Protein AF-A0A1C5A8B9-F1 (afdb_monomer)

Sequence (257 aa):
MARQTAALSHPHWDRRPADPIRYRITARIADWWNGRQDARAGLPAVAPDPDPTEPPHGRSAAFTPHLEKLRRMANDAMHHELVHLQQEVAEPAYQLARAGAQLVEAERALTRAQEALRDLKAPTEDELRARRVGETDTDESVVRKRRLAPYLERRARLEAHRQEAEEALVRLRQTRAELQERIARSQSVAAARARRIHEHSWRRIGSYWQRLVRKHPAGEQLNRTLRPGGPEVPGWIDPAGERVTAGTAAGARPEPT

Radius of gyration: 36.21 Å; Cα contacts (8 Å, |Δi|>4): 176; chains: 1; bounding box: 69×60×112 Å

pLDDT: mean 83.79, std 18.71, range [34.84, 98.5]

Secondary structure (DSSP, 8-state):
----------TTTSS-PPPP----HHHHHHHHHHHHHHHHH--S-PPS---TTS--PPPEEE--HHHHHHHHHHHHHHHHHHHHHHHHHHHHHHHHHHHHHHHHHHHHHHHHHHHHHHH-PPPPHHHHH-PPTT-SSS-HHHHHHHHHHHHHHHHHHHHHHHHHHHHHHHHHHHHHHHHHHHHHHHHHHHHHHHHHHHHHHHHHHHHHHHHHHHHSTTHHHHHHHEEE------GGG-TTTHHHHHTTS---PPPP-

Foldseek 3Di:
DDPPPPPPPVVPPPPDQDPQPDPDPVLLVVLLVLLQVCLVVDDPDPPPDDDPPDDPPDAAADDDVVLVVLQVVLQVVLVVLVVVLCVQLVVLVVVLVVLVVQLVVLVVQLVVLVVQLVPLDQDDPCNLQPDDPPCPPPDSVVSSCVSRVVSVVSNVVSVVSNVVSVVSNVVSVVSNVVSVVSSVVSLQSSLVVSVSSQVSSVVSQCSSLVSNLVNHPCSVVCVRRHDHDGHDRDCSSPVPVVVVVVVVPPPDDDDDD

Nearest PDB structures (foldseek):
  7nna-assembly1_A  TM=3.505E-01  e=1.607E-01  Klebsiella pneumoniae
  8gmh-assembly2_E  TM=4.707E-01  e=5.011E-01  Streptococcus intermedius B196
  7a0g-assembly1_FFF  TM=4.867E-01  e=2.177E+00  Serratia marcescens
  3ja6-assembly1_I  TM=3.170E-01  e=4.558E-01  Escherichia coli

Mean predicted aligned error: 10.59 Å

Structure (mmCIF, N/CA/C/O backbone):
data_AF-A0A1C5A8B9-F1
#
_entry.id   AF-A0A1C5A8B9-F1
#
loop_
_atom_site.group_PDB
_atom_site.id
_atom_site.type_symbol
_atom_site.label_atom_id
_atom_site.label_alt_id
_atom_site.label_comp_id
_atom_site.label_asym_id
_atom_site.label_entity_id
_atom_site.label_seq_id
_atom_site.pdbx_PDB_ins_code
_atom_site.Cartn_x
_atom_site.Cartn_y
_atom_site.Cartn_z
_atom_site.occupancy
_atom_site.B_iso_or_equiv
_atom_site.auth_seq_id
_atom_site.auth_comp_id
_atom_site.auth_asym_id
_atom_site.auth_atom_id
_atom_site.pdbx_PDB_model_num
ATOM 1 N N . MET A 1 1 ? -4.590 21.006 30.628 1.00 40.09 1 MET A N 1
ATOM 2 C CA . MET A 1 1 ? -5.110 20.348 29.409 1.00 40.09 1 MET A CA 1
ATOM 3 C C . MET A 1 1 ? -4.320 20.836 28.201 1.00 40.09 1 MET A C 1
ATOM 5 O O . MET A 1 1 ? -4.697 21.820 27.577 1.00 40.09 1 MET A O 1
ATOM 9 N N . ALA A 1 2 ? -3.178 20.204 27.923 1.00 35.97 2 ALA A N 1
ATOM 10 C CA . ALA A 1 2 ? -2.343 20.540 26.774 1.00 35.97 2 ALA A CA 1
ATOM 11 C C . ALA A 1 2 ? -2.896 19.823 25.535 1.00 35.97 2 ALA A C 1
ATOM 13 O O . ALA A 1 2 ? -2.929 18.595 25.493 1.00 35.97 2 ALA A O 1
ATOM 14 N N . ARG A 1 3 ? -3.368 20.588 24.546 1.00 42.78 3 ARG A N 1
ATOM 15 C CA . ARG A 1 3 ? -3.715 20.055 23.226 1.00 42.78 3 ARG A CA 1
ATOM 16 C C . ARG A 1 3 ? -2.412 19.635 22.554 1.00 42.78 3 ARG A C 1
ATOM 18 O O . ARG A 1 3 ? -1.676 20.481 22.059 1.00 42.78 3 ARG A O 1
ATOM 25 N N . GLN A 1 4 ? -2.121 18.339 22.566 1.00 40.66 4 GLN A N 1
ATOM 26 C CA . GLN A 1 4 ? -1.163 17.748 21.641 1.00 40.66 4 GLN A CA 1
ATOM 27 C C . GLN A 1 4 ? -1.793 17.845 20.249 1.00 40.66 4 GLN A C 1
ATOM 29 O O . GLN A 1 4 ? -2.550 16.981 19.818 1.00 40.66 4 GLN A O 1
ATOM 34 N N . THR A 1 5 ? -1.539 18.953 19.560 1.00 40.22 5 THR A N 1
ATOM 35 C CA . THR A 1 5 ? -1.629 19.013 18.106 1.00 40.22 5 THR A CA 1
ATOM 36 C C . THR A 1 5 ? -0.588 18.035 17.586 1.00 40.22 5 THR A C 1
ATOM 38 O O . THR A 1 5 ? 0.579 18.380 17.411 1.00 40.22 5 THR A O 1
ATOM 41 N N . ALA A 1 6 ? -0.999 16.779 17.406 1.00 45.59 6 ALA A N 1
ATOM 42 C CA . ALA A 1 6 ? -0.299 15.848 16.546 1.00 45.59 6 ALA A CA 1
ATOM 43 C C . ALA A 1 6 ? -0.274 16.512 15.171 1.00 45.59 6 ALA A C 1
ATOM 45 O O . ALA A 1 6 ? -1.258 16.487 14.432 1.00 45.59 6 ALA A O 1
ATOM 46 N N . ALA A 1 7 ? 0.819 17.219 14.884 1.00 43.59 7 ALA A N 1
ATOM 47 C CA . ALA A 1 7 ? 1.116 17.660 13.546 1.00 43.59 7 ALA A CA 1
ATOM 48 C C . ALA A 1 7 ? 1.036 16.396 12.699 1.00 43.59 7 ALA A C 1
ATOM 50 O O . ALA A 1 7 ? 1.832 15.472 12.883 1.00 43.59 7 ALA A O 1
ATOM 51 N N . LEU A 1 8 ? 0.030 16.335 11.829 1.00 45.47 8 LEU A N 1
ATOM 52 C CA . LEU A 1 8 ? 0.003 15.428 10.702 1.00 45.47 8 LEU A CA 1
ATOM 53 C C . LEU A 1 8 ? 1.212 15.820 9.852 1.00 45.47 8 LEU A C 1
ATOM 55 O O . LEU A 1 8 ? 1.111 16.575 8.889 1.00 45.47 8 LEU A O 1
ATOM 59 N N . SER A 1 9 ? 2.396 15.379 10.279 1.00 42.19 9 SER A N 1
ATOM 60 C CA . SER A 1 9 ? 3.586 15.338 9.460 1.00 42.19 9 SER A CA 1
ATOM 61 C C . SER A 1 9 ? 3.222 14.338 8.385 1.00 42.19 9 SER A C 1
ATOM 63 O O . SER A 1 9 ? 3.359 13.135 8.560 1.00 42.19 9 SER A O 1
ATOM 65 N N . HIS A 1 10 ? 2.583 14.837 7.334 1.00 45.34 10 HIS A N 1
ATOM 66 C CA . HIS A 1 10 ? 2.406 14.144 6.083 1.00 45.34 10 HIS A CA 1
ATOM 67 C C . HIS A 1 10 ? 3.810 14.130 5.468 1.00 45.34 10 HIS A C 1
ATOM 69 O O . HIS A 1 10 ? 4.209 15.116 4.856 1.00 45.34 10 HIS A O 1
ATOM 75 N N . PRO A 1 11 ? 4.623 13.077 5.637 1.00 51.91 11 PRO A N 1
ATOM 76 C CA . PRO A 1 11 ? 6.051 13.160 5.333 1.00 51.91 11 PRO A CA 1
ATOM 77 C C . PRO A 1 11 ? 6.313 13.150 3.817 1.00 51.91 11 PRO A C 1
ATOM 79 O O . PRO A 1 11 ? 7.459 13.118 3.377 1.00 51.91 11 PRO A O 1
ATOM 82 N N . HIS A 1 12 ? 5.257 13.095 2.995 1.00 51.62 12 HIS A N 1
ATOM 83 C CA . HIS A 1 12 ? 5.335 12.730 1.586 1.00 51.62 12 HIS A CA 1
ATOM 84 C C . HIS A 1 12 ? 4.844 13.809 0.607 1.00 51.62 12 HIS A C 1
ATOM 86 O O . HIS A 1 12 ? 5.124 13.659 -0.578 1.00 51.62 12 HIS A O 1
ATOM 92 N N . TRP A 1 13 ? 4.152 14.873 1.045 1.00 51.88 13 TRP A N 1
ATOM 93 C CA . TRP A 1 13 ? 3.777 16.000 0.157 1.00 51.88 13 TRP A CA 1
ATOM 94 C C . TRP A 1 13 ? 4.901 17.037 0.021 1.00 51.88 13 TRP A C 1
ATOM 96 O O . TRP A 1 13 ? 5.020 17.662 -1.028 1.00 51.88 13 TRP A O 1
ATOM 106 N N . ASP A 1 14 ? 5.783 17.131 1.022 1.00 47.50 14 ASP A N 1
ATOM 107 C CA . ASP A 1 14 ? 6.980 17.986 0.994 1.00 47.50 14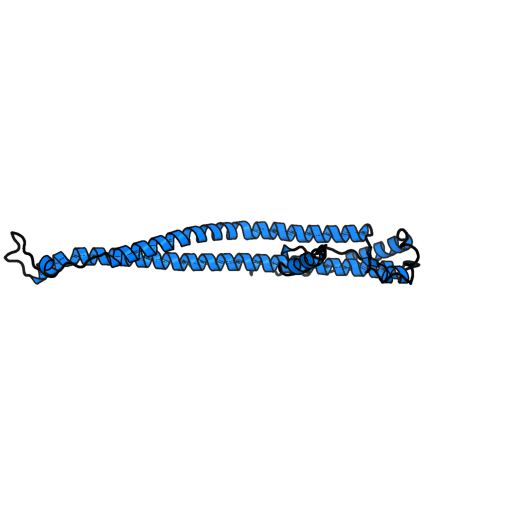 ASP A CA 1
ATOM 108 C C . ASP A 1 14 ? 8.115 17.40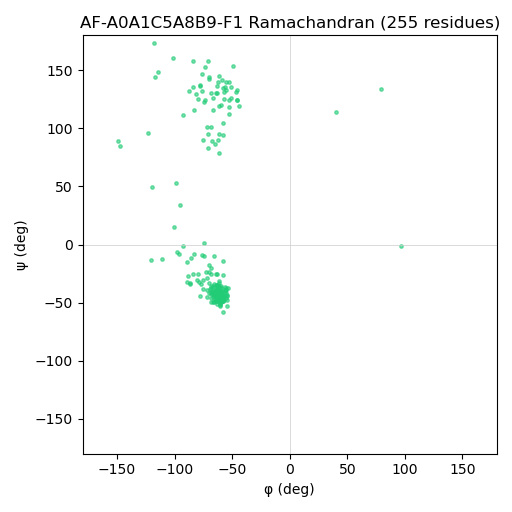4 0.139 1.00 47.50 14 ASP A C 1
ATOM 110 O O . ASP A 1 14 ? 9.124 18.066 -0.132 1.00 47.50 14 ASP A O 1
ATOM 114 N N . ARG A 1 15 ? 7.982 16.150 -0.316 1.00 57.06 15 ARG A N 1
ATOM 115 C CA . ARG A 1 15 ? 8.928 15.590 -1.281 1.00 57.06 15 ARG A CA 1
ATOM 116 C C . ARG A 1 15 ? 8.751 16.346 -2.587 1.00 57.06 15 ARG A C 1
ATOM 118 O O . ARG A 1 15 ? 7.712 16.244 -3.238 1.00 57.06 15 ARG A O 1
ATOM 125 N N . ARG A 1 16 ? 9.804 17.069 -2.985 1.00 53.62 16 ARG A N 1
ATOM 126 C CA . ARG A 1 16 ? 9.872 17.706 -4.302 1.00 53.62 16 ARG A CA 1
ATOM 127 C C . ARG A 1 16 ? 9.416 16.698 -5.362 1.00 53.62 16 ARG A C 1
ATOM 129 O O . ARG A 1 16 ? 9.864 15.544 -5.315 1.00 53.62 16 ARG A O 1
ATOM 136 N N . PRO A 1 17 ? 8.525 17.097 -6.288 1.00 62.28 17 PRO A N 1
ATOM 137 C CA . PRO A 1 17 ? 8.132 16.226 -7.383 1.00 62.28 17 PRO A CA 1
ATOM 138 C C . PRO A 1 17 ? 9.399 15.700 -8.051 1.00 62.28 17 PRO A C 1
ATOM 140 O O . PRO A 1 17 ? 10.351 16.456 -8.241 1.00 62.28 17 PRO A O 1
ATOM 143 N N . ALA A 1 18 ? 9.424 14.399 -8.354 1.00 63.53 18 ALA A N 1
ATOM 144 C CA . ALA A 1 18 ? 10.584 13.797 -8.996 1.00 63.53 18 ALA A CA 1
ATOM 145 C C . ALA A 1 18 ? 10.924 14.609 -10.248 1.00 63.53 18 ALA A C 1
ATOM 147 O O . ALA A 1 18 ? 10.046 14.808 -11.102 1.00 63.53 18 ALA A O 1
ATOM 148 N N . ASP A 1 19 ? 12.169 15.089 -10.319 1.00 68.44 19 ASP A N 1
ATOM 149 C CA . ASP A 1 19 ? 12.626 15.906 -11.432 1.00 68.44 19 ASP A CA 1
ATOM 150 C C . ASP A 1 19 ? 12.322 15.183 -12.749 1.00 68.44 19 ASP A C 1
ATOM 152 O O . ASP A 1 19 ? 12.464 13.956 -12.844 1.00 68.44 19 ASP A O 1
ATOM 156 N N . PRO A 1 20 ? 11.881 15.906 -13.792 1.00 74.06 20 PRO A N 1
ATOM 157 C CA . PRO A 1 20 ? 11.662 15.283 -15.083 1.00 74.06 20 PRO A CA 1
ATOM 158 C C . PRO A 1 20 ? 12.968 14.623 -15.538 1.00 74.06 20 PRO A C 1
ATOM 160 O O . PRO A 1 20 ? 14.022 15.263 -15.530 1.00 74.06 20 PRO A O 1
ATOM 163 N N . ILE A 1 21 ? 12.905 13.359 -15.976 1.00 78.88 21 ILE A N 1
ATOM 164 C CA . ILE A 1 21 ? 14.067 12.661 -16.544 1.00 78.88 21 ILE A CA 1
ATOM 165 C C . ILE A 1 21 ? 14.356 13.274 -17.918 1.00 78.88 21 ILE A C 1
ATOM 167 O O . ILE A 1 21 ? 13.887 12.813 -18.966 1.00 78.88 21 ILE A O 1
ATOM 171 N N . ARG A 1 22 ? 15.089 14.390 -17.905 1.00 82.75 22 ARG A N 1
ATOM 172 C CA . ARG A 1 22 ? 15.408 15.163 -19.103 1.00 82.75 22 ARG A CA 1
ATOM 173 C C . ARG A 1 22 ? 16.322 14.338 -19.992 1.00 82.75 22 ARG A C 1
ATOM 175 O O . ARG A 1 22 ? 17.397 13.911 -19.572 1.00 82.75 22 ARG A O 1
ATOM 182 N N . TYR A 1 23 ? 15.929 14.174 -21.251 1.00 85.62 23 TYR A N 1
ATOM 183 C CA . TYR A 1 23 ? 16.828 13.623 -22.254 1.00 85.62 23 TYR A CA 1
ATOM 184 C C . TYR A 1 23 ? 17.852 14.685 -22.648 1.00 85.62 23 TYR A C 1
ATOM 186 O O . TYR A 1 23 ? 17.614 15.530 -23.509 1.00 85.62 23 TYR A O 1
ATOM 194 N N . ARG A 1 24 ? 18.973 14.691 -21.922 1.00 88.12 24 ARG A N 1
ATOM 195 C CA . ARG A 1 24 ? 20.047 15.669 -22.102 1.00 88.12 24 ARG A CA 1
ATOM 196 C C . ARG A 1 24 ? 20.633 15.566 -23.510 1.00 88.12 24 ARG A C 1
ATOM 198 O O . ARG A 1 24 ? 20.781 14.473 -24.054 1.00 88.12 24 ARG A O 1
ATOM 205 N N . ILE A 1 25 ? 21.033 16.713 -24.063 1.00 90.31 25 ILE A N 1
ATOM 206 C CA . ILE A 1 25 ? 21.640 16.810 -25.400 1.00 90.31 25 ILE A CA 1
ATOM 207 C C . ILE A 1 25 ? 22.863 15.889 -25.514 1.00 90.31 25 ILE A C 1
ATOM 209 O O . ILE A 1 25 ? 23.025 15.215 -26.525 1.00 90.31 25 ILE A O 1
ATOM 213 N N . THR A 1 26 ? 23.675 15.783 -24.461 1.00 92.81 26 THR A N 1
ATOM 214 C CA . THR A 1 26 ? 24.848 14.896 -24.432 1.00 92.81 26 THR A CA 1
ATOM 215 C C . THR A 1 26 ? 24.478 13.421 -24.580 1.00 92.81 26 THR A C 1
ATOM 217 O O . THR A 1 26 ? 25.082 12.721 -25.388 1.00 92.81 26 THR A O 1
ATOM 220 N N . ALA A 1 27 ? 23.443 12.955 -23.872 1.00 89.75 27 ALA A N 1
ATOM 221 C CA . ALA A 1 27 ? 22.934 11.591 -24.012 1.00 89.75 27 ALA A CA 1
ATOM 222 C C . ALA A 1 27 ? 22.405 11.341 -25.433 1.00 89.75 27 ALA A C 1
ATOM 224 O O . ALA A 1 27 ? 22.675 10.297 -26.017 1.00 89.75 27 ALA A O 1
ATOM 225 N N . ARG A 1 28 ? 21.730 12.334 -26.024 1.00 92.19 28 ARG A N 1
ATOM 226 C CA . ARG A 1 28 ? 21.245 12.263 -27.407 1.00 92.19 28 ARG A CA 1
ATOM 227 C C . ARG A 1 28 ? 22.371 12.154 -28.428 1.00 92.19 28 ARG A C 1
ATOM 229 O O . ARG A 1 28 ? 22.296 11.321 -29.326 1.00 92.19 28 ARG A O 1
ATOM 236 N N . ILE A 1 29 ? 23.420 12.961 -28.279 1.00 93.75 29 ILE A N 1
ATOM 237 C CA . ILE A 1 29 ? 24.608 12.900 -29.139 1.00 93.75 29 ILE A CA 1
ATOM 238 C C . ILE A 1 29 ? 25.287 11.535 -29.005 1.00 93.75 29 ILE A C 1
ATOM 240 O O . ILE A 1 29 ? 25.634 10.937 -30.021 1.00 93.75 29 ILE A O 1
ATOM 244 N N . ALA A 1 30 ? 25.429 11.016 -27.783 1.00 93.56 30 ALA A N 1
ATOM 245 C CA . ALA A 1 30 ? 26.000 9.693 -27.552 1.00 93.56 30 ALA A CA 1
ATOM 246 C C . ALA A 1 30 ? 25.169 8.588 -28.228 1.00 93.56 30 ALA A C 1
ATOM 248 O O . ALA A 1 30 ? 25.724 7.759 -28.946 1.00 93.56 30 ALA A O 1
ATOM 249 N N . ASP A 1 31 ? 23.844 8.595 -28.066 1.00 95.38 31 ASP A N 1
ATOM 250 C CA . ASP A 1 31 ? 22.958 7.607 -28.692 1.00 95.38 31 ASP A CA 1
ATOM 251 C C . ASP A 1 31 ? 23.028 7.690 -30.233 1.00 95.38 31 ASP A C 1
ATOM 253 O O . ASP A 1 31 ? 23.084 6.667 -30.918 1.00 95.38 31 ASP A O 1
ATOM 257 N N . TRP A 1 32 ? 23.123 8.898 -30.800 1.00 95.81 32 TRP A N 1
ATOM 258 C CA . TRP A 1 32 ? 23.335 9.093 -32.239 1.00 95.81 32 TRP A CA 1
ATOM 259 C C . TRP A 1 32 ? 24.698 8.610 -32.731 1.00 95.81 32 TRP A C 1
ATOM 261 O O . TRP A 1 32 ? 24.800 8.062 -33.832 1.00 95.81 32 TRP A O 1
ATOM 271 N N . TRP A 1 33 ? 25.753 8.860 -31.962 1.00 96.25 33 TRP A N 1
ATOM 272 C CA . TRP A 1 33 ? 27.103 8.444 -32.315 1.00 96.25 33 TRP A CA 1
ATOM 273 C C . TRP A 1 33 ? 27.204 6.919 -32.366 1.00 96.25 33 TRP A C 1
ATOM 275 O O . TRP A 1 33 ? 27.627 6.386 -33.391 1.00 96.25 33 TRP A O 1
ATOM 285 N N . ASN A 1 34 ? 26.715 6.229 -31.330 1.00 94.38 34 ASN A N 1
ATOM 286 C CA . ASN A 1 34 ? 26.682 4.765 -31.286 1.00 94.38 34 ASN A CA 1
ATOM 287 C C . ASN A 1 34 ? 25.836 4.194 -32.432 1.00 94.38 34 ASN A C 1
ATOM 289 O O . ASN A 1 34 ? 26.306 3.331 -33.162 1.00 94.38 34 ASN A O 1
ATOM 293 N N . GLY A 1 35 ? 24.647 4.754 -32.694 1.00 93.12 35 GLY A N 1
ATOM 294 C CA . GLY A 1 35 ? 23.819 4.316 -33.825 1.00 93.12 35 GLY A CA 1
ATOM 295 C C . GLY A 1 35 ? 24.520 4.480 -35.177 1.00 93.12 35 GLY A C 1
ATOM 296 O O . GLY A 1 35 ? 24.382 3.640 -36.059 1.00 93.12 35 GLY A O 1
ATOM 297 N N . ARG A 1 36 ? 25.328 5.534 -35.353 1.00 94.81 36 ARG A N 1
ATOM 298 C CA . ARG A 1 36 ? 26.140 5.717 -36.565 1.00 94.81 36 ARG A CA 1
ATOM 299 C C . ARG A 1 36 ? 27.308 4.730 -36.644 1.00 94.81 36 ARG A C 1
ATOM 301 O O . ARG A 1 36 ? 27.646 4.321 -37.752 1.00 94.81 36 ARG A O 1
ATOM 308 N N . GLN A 1 37 ? 27.970 4.433 -35.528 1.00 93.62 37 GLN A N 1
ATOM 309 C CA . GLN A 1 37 ? 29.084 3.483 -35.499 1.00 93.62 37 GLN A CA 1
ATOM 310 C C . GLN A 1 37 ? 28.598 2.067 -35.805 1.00 93.62 37 GLN A C 1
ATOM 312 O O . GLN A 1 37 ? 29.113 1.456 -36.737 1.00 93.62 37 GLN A O 1
ATOM 317 N N . ASP A 1 38 ? 27.541 1.615 -35.136 1.00 91.38 38 ASP A N 1
ATOM 318 C CA . ASP A 1 38 ? 26.945 0.296 -35.368 1.00 91.38 38 ASP A CA 1
ATOM 319 C C . ASP A 1 38 ? 26.413 0.167 -36.804 1.00 91.38 38 ASP A C 1
ATOM 321 O O . ASP A 1 38 ? 26.593 -0.860 -37.453 1.00 91.38 38 ASP A O 1
ATOM 325 N N . ALA A 1 39 ? 25.850 1.246 -37.363 1.00 90.75 39 ALA A N 1
ATOM 326 C CA . ALA A 1 39 ? 25.409 1.268 -38.758 1.00 90.75 39 ALA A CA 1
ATOM 327 C C . ALA A 1 39 ? 26.547 1.035 -39.762 1.00 90.75 39 ALA A C 1
ATOM 329 O O . ALA A 1 39 ? 26.306 0.521 -40.851 1.00 90.75 39 ALA A O 1
ATOM 330 N N . ARG A 1 40 ? 27.767 1.463 -39.418 1.00 90.69 40 ARG A N 1
ATOM 331 C CA . ARG A 1 40 ? 28.965 1.310 -40.254 1.00 90.69 40 ARG A CA 1
ATOM 332 C C . ARG A 1 40 ? 29.657 -0.026 -40.043 1.00 90.69 40 ARG A C 1
ATOM 334 O O . ARG A 1 40 ? 30.237 -0.534 -40.992 1.00 90.69 40 ARG A O 1
ATOM 341 N N . ALA A 1 41 ? 29.616 -0.555 -38.822 1.00 86.94 41 ALA A N 1
ATOM 342 C CA . ALA A 1 41 ? 30.134 -1.883 -38.514 1.00 86.94 41 ALA A CA 1
ATOM 343 C C . ALA A 1 41 ? 29.348 -2.982 -39.250 1.00 86.94 41 ALA A C 1
ATOM 345 O O . ALA A 1 41 ? 29.904 -4.037 -39.534 1.00 86.94 41 ALA A O 1
ATOM 346 N N . GLY A 1 42 ? 28.087 -2.697 -39.600 1.00 78.56 42 GLY A N 1
ATOM 347 C CA . GLY A 1 42 ? 27.166 -3.671 -40.168 1.00 78.56 42 GLY A CA 1
ATOM 348 C C . GLY A 1 42 ? 26.602 -4.548 -39.056 1.00 78.56 42 GLY A C 1
ATOM 349 O O . GLY A 1 42 ? 27.326 -5.006 -38.173 1.00 78.56 42 GLY A O 1
ATOM 350 N N . LEU A 1 43 ? 25.288 -4.756 -39.055 1.00 74.56 43 LEU A N 1
ATOM 351 C CA . LEU A 1 43 ? 24.703 -5.747 -38.157 1.00 74.56 43 LEU A CA 1
ATOM 352 C C . LEU A 1 43 ? 24.940 -7.139 -38.754 1.00 74.56 43 LEU A C 1
ATOM 354 O O . LEU A 1 43 ? 24.758 -7.283 -39.968 1.00 74.56 43 LEU A O 1
ATOM 358 N N . PRO A 1 44 ? 25.343 -8.148 -37.951 1.00 63.41 44 PRO A N 1
ATOM 359 C CA . PRO A 1 44 ? 25.457 -9.519 -38.436 1.00 63.41 44 PRO A CA 1
ATOM 360 C C . PRO A 1 44 ? 24.144 -9.891 -39.123 1.00 63.41 44 PRO A C 1
ATOM 362 O O . PRO A 1 44 ? 23.069 -9.639 -38.575 1.00 63.41 44 PRO A O 1
ATOM 365 N N . ALA A 1 45 ? 24.279 -10.343 -40.371 1.00 55.25 45 ALA A N 1
ATOM 366 C CA . ALA A 1 45 ? 23.254 -10.266 -41.397 1.00 55.25 45 ALA A CA 1
ATOM 367 C C . ALA A 1 45 ? 21.871 -10.665 -40.872 1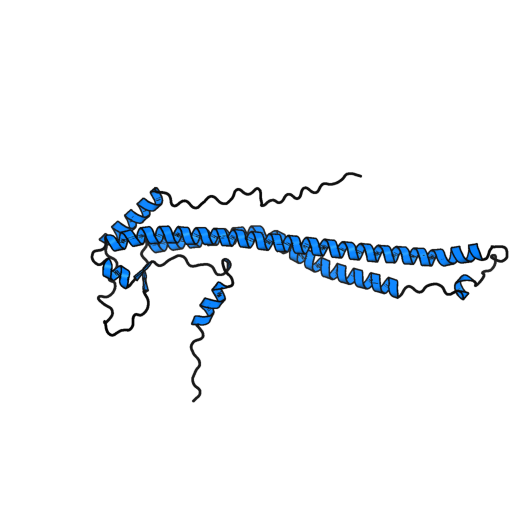.00 55.25 45 ALA A C 1
ATOM 369 O O . ALA A 1 45 ? 21.645 -11.803 -40.463 1.00 55.25 45 ALA A O 1
ATOM 370 N N . VAL A 1 46 ? 20.927 -9.723 -40.943 1.00 55.62 46 VAL A N 1
ATOM 371 C CA . VAL A 1 46 ? 19.529 -10.102 -41.147 1.00 55.62 46 VAL A CA 1
ATOM 372 C C . VAL A 1 46 ? 19.545 -10.992 -42.377 1.00 55.62 46 VAL A C 1
ATOM 374 O O . VAL A 1 46 ? 20.037 -10.550 -43.417 1.00 55.62 46 VAL A O 1
ATOM 377 N N . ALA A 1 47 ? 19.130 -12.249 -42.219 1.00 52.25 47 ALA A N 1
ATOM 378 C CA . ALA A 1 47 ? 19.120 -13.207 -43.312 1.00 52.25 47 ALA A CA 1
ATOM 379 C C . ALA A 1 47 ? 18.497 -12.540 -44.554 1.00 52.25 47 ALA A C 1
ATOM 381 O O . ALA A 1 47 ? 17.479 -11.850 -44.413 1.00 52.25 47 ALA A O 1
ATOM 382 N N . PRO A 1 48 ? 19.148 -12.640 -45.726 1.00 49.31 48 PRO A N 1
ATOM 383 C CA . PRO A 1 48 ? 18.647 -12.019 -46.940 1.00 49.31 48 PRO A CA 1
ATOM 384 C C . PRO A 1 48 ? 17.263 -12.589 -47.243 1.00 49.31 48 PRO A C 1
ATOM 386 O O . PRO A 1 48 ? 17.128 -13.797 -47.370 1.00 49.31 48 PRO A O 1
ATOM 389 N N . ASP A 1 49 ? 16.293 -11.675 -47.281 1.00 53.34 49 ASP A N 1
ATOM 390 C CA . ASP A 1 49 ? 14.857 -11.829 -47.517 1.00 53.34 49 ASP A CA 1
ATOM 391 C C . ASP A 1 49 ? 14.160 -13.046 -46.876 1.00 53.34 49 ASP A C 1
ATOM 393 O O . ASP A 1 49 ? 14.385 -14.181 -47.293 1.00 53.34 49 ASP A O 1
ATOM 397 N N . PRO A 1 50 ? 13.230 -12.836 -45.916 1.00 55.16 50 PRO A N 1
ATOM 398 C CA . PRO A 1 50 ? 12.228 -13.864 -45.667 1.00 55.16 50 PRO A CA 1
ATOM 399 C C . PRO A 1 50 ? 11.517 -14.144 -46.994 1.00 55.16 50 PRO A C 1
ATOM 401 O O . PRO A 1 50 ? 11.170 -13.206 -47.718 1.00 55.16 50 PRO A O 1
ATOM 404 N N . ASP A 1 51 ? 11.365 -15.424 -47.320 1.00 57.34 51 ASP A N 1
ATOM 405 C CA . ASP A 1 51 ? 10.684 -15.879 -48.525 1.00 57.34 51 ASP A CA 1
ATOM 406 C C . ASP A 1 51 ? 9.357 -15.105 -48.686 1.00 57.34 51 ASP A C 1
ATOM 408 O O . ASP A 1 51 ? 8.561 -15.083 -47.743 1.00 57.34 51 ASP A O 1
ATOM 412 N N . PRO A 1 52 ? 9.094 -14.421 -49.818 1.00 59.53 52 PRO A N 1
ATOM 413 C CA . PRO A 1 52 ? 7.862 -13.652 -50.012 1.00 59.53 52 PRO A CA 1
ATOM 414 C C . PRO A 1 52 ? 6.582 -14.493 -49.880 1.00 59.53 52 PRO A C 1
ATOM 416 O O . PRO A 1 52 ? 5.496 -13.919 -49.768 1.00 59.53 52 PRO A O 1
ATOM 419 N N . THR A 1 53 ? 6.690 -15.827 -49.894 1.00 61.53 53 THR A N 1
ATOM 420 C CA . THR A 1 53 ? 5.588 -16.754 -49.610 1.00 61.53 53 THR A CA 1
ATOM 421 C C . THR A 1 53 ? 5.364 -17.070 -48.130 1.00 61.53 53 THR A C 1
ATOM 423 O O . THR A 1 53 ? 4.307 -17.611 -47.796 1.00 61.53 53 THR A O 1
ATOM 426 N N . GLU A 1 54 ? 6.273 -16.701 -47.224 1.00 57.12 54 GLU A N 1
ATOM 427 C CA . GLU A 1 54 ? 6.057 -16.867 -45.786 1.00 57.12 54 GLU A CA 1
ATOM 428 C C . GLU A 1 54 ? 5.194 -15.723 -45.220 1.00 57.12 54 GLU A C 1
ATOM 430 O O . GLU A 1 54 ? 5.477 -14.539 -45.441 1.00 57.12 54 GLU A O 1
ATOM 435 N N . PRO A 1 55 ? 4.121 -16.034 -44.464 1.00 52.50 55 PRO A N 1
ATOM 436 C CA . PRO A 1 55 ? 3.343 -15.009 -43.786 1.00 52.50 55 PRO A CA 1
ATOM 437 C C . PRO A 1 55 ? 4.263 -14.228 -42.838 1.00 52.50 55 PRO A C 1
ATOM 439 O O . PRO A 1 55 ? 5.123 -14.832 -42.198 1.00 52.50 55 PRO A O 1
ATOM 442 N N . PRO A 1 56 ? 4.095 -12.898 -42.703 1.00 56.31 56 PRO A N 1
ATOM 443 C CA . PRO A 1 56 ? 4.983 -12.072 -41.899 1.00 56.31 56 PRO A CA 1
ATOM 444 C C . PRO A 1 56 ? 4.940 -12.518 -40.435 1.00 56.31 56 PRO A C 1
ATOM 446 O O . PRO A 1 56 ? 4.093 -12.086 -39.650 1.00 56.31 56 PRO A O 1
ATOM 449 N N . HIS A 1 57 ? 5.881 -13.373 -40.047 1.00 56.06 57 HIS A N 1
ATOM 450 C CA . HIS A 1 57 ? 6.204 -13.605 -38.655 1.00 56.06 57 HIS A CA 1
ATOM 451 C C . HIS A 1 57 ? 6.686 -12.257 -38.110 1.00 56.06 57 HIS A C 1
ATOM 453 O O . HIS A 1 57 ? 7.590 -11.635 -38.667 1.00 56.06 57 HIS A O 1
ATOM 459 N N . GLY A 1 58 ? 5.984 -11.722 -37.107 1.00 59.56 58 GLY A N 1
ATOM 460 C CA . GLY A 1 58 ? 6.171 -10.346 -36.642 1.00 59.56 58 GLY A CA 1
ATOM 461 C C . GLY A 1 58 ? 7.639 -9.972 -36.387 1.00 59.56 58 GLY A C 1
ATOM 462 O O . GLY A 1 58 ? 8.467 -10.820 -36.073 1.00 59.56 58 GLY A O 1
ATOM 463 N N . ARG A 1 59 ? 7.959 -8.674 -36.500 1.00 65.25 59 ARG A N 1
ATOM 464 C CA . ARG A 1 59 ? 9.340 -8.157 -36.421 1.00 65.25 59 ARG A CA 1
ATOM 465 C C . ARG A 1 59 ? 10.135 -8.744 -35.253 1.00 65.25 59 ARG A C 1
ATOM 467 O O . ARG A 1 59 ? 9.745 -8.578 -34.090 1.00 65.25 59 ARG A O 1
ATOM 474 N N . SER A 1 60 ? 11.289 -9.334 -35.550 1.00 69.19 60 SER A N 1
ATOM 475 C CA . SER A 1 60 ? 12.200 -9.847 -34.527 1.00 69.19 60 SER A CA 1
ATOM 476 C C . SER A 1 60 ? 12.856 -8.692 -33.768 1.00 69.19 60 SER A C 1
ATOM 478 O O . SER A 1 60 ? 13.155 -7.633 -34.329 1.00 69.19 60 SER A O 1
ATOM 480 N N . ALA A 1 61 ? 13.048 -8.863 -32.460 1.00 73.62 61 ALA A N 1
ATOM 481 C CA . ALA A 1 61 ? 13.723 -7.859 -31.647 1.00 73.62 61 ALA A CA 1
ATOM 482 C C . ALA A 1 61 ? 15.232 -7.871 -31.938 1.00 73.62 61 ALA A C 1
ATOM 484 O O . ALA A 1 61 ? 15.886 -8.902 -31.806 1.00 73.62 61 ALA A O 1
ATOM 485 N N . ALA A 1 62 ? 15.778 -6.721 -32.323 1.00 76.56 62 ALA A N 1
ATOM 486 C CA . ALA A 1 62 ? 17.203 -6.531 -32.537 1.00 76.56 62 ALA A CA 1
ATOM 487 C C . ALA A 1 62 ? 17.895 -6.127 -31.237 1.00 76.56 62 ALA A C 1
ATOM 489 O O . ALA A 1 62 ? 17.464 -5.183 -30.566 1.00 76.56 62 ALA A O 1
ATOM 490 N N . PHE A 1 63 ? 19.008 -6.793 -30.935 1.00 78.69 63 PHE A N 1
ATOM 491 C CA . PHE A 1 63 ? 19.834 -6.514 -29.766 1.00 78.69 63 PHE A CA 1
ATOM 492 C C . PHE A 1 63 ? 21.259 -6.207 -30.212 1.00 78.69 63 PHE A C 1
ATOM 494 O O . PHE A 1 63 ? 22.069 -7.098 -30.446 1.00 78.69 63 PHE A O 1
ATOM 501 N N . THR A 1 64 ? 21.564 -4.919 -30.343 1.00 88.12 64 THR A N 1
ATOM 502 C CA . THR A 1 64 ? 22.953 -4.463 -30.440 1.00 88.12 64 THR A CA 1
ATOM 503 C C . THR A 1 64 ? 23.535 -4.317 -29.034 1.00 88.12 64 THR A C 1
ATOM 505 O O . THR A 1 64 ? 22.773 -4.118 -28.080 1.00 88.12 64 THR A O 1
ATOM 508 N N . PRO A 1 65 ? 24.869 -4.351 -28.863 1.00 91.00 65 PRO A N 1
ATOM 509 C CA . PRO A 1 65 ? 25.481 -4.146 -27.551 1.00 91.00 65 PRO A CA 1
ATOM 510 C C . PRO A 1 65 ? 25.037 -2.841 -26.868 1.00 91.00 65 PRO A C 1
ATOM 512 O O . PRO A 1 65 ? 24.808 -2.819 -25.658 1.00 91.00 65 PRO A O 1
ATOM 515 N N . HIS A 1 66 ? 24.848 -1.756 -27.634 1.00 91.38 66 HIS A N 1
ATOM 516 C CA . HIS A 1 66 ? 24.356 -0.488 -27.084 1.00 91.38 66 HIS A CA 1
ATOM 517 C C . HIS A 1 66 ? 22.881 -0.559 -26.668 1.00 91.38 66 HIS A C 1
ATOM 519 O O . HIS A 1 66 ? 22.538 -0.064 -25.595 1.00 91.38 66 HIS A O 1
ATOM 525 N N . LEU A 1 67 ? 22.010 -1.201 -27.458 1.00 91.50 67 LEU A N 1
ATOM 526 C CA . LEU A 1 67 ? 20.608 -1.418 -27.067 1.00 91.50 67 LEU A CA 1
ATOM 527 C C . LEU A 1 67 ? 20.503 -2.256 -25.794 1.00 91.50 67 LEU A C 1
ATOM 529 O O . LEU A 1 67 ? 19.753 -1.899 -24.888 1.00 91.50 67 LEU A O 1
ATOM 533 N N . GLU A 1 68 ? 21.299 -3.319 -25.695 1.00 92.38 68 GLU A N 1
ATOM 534 C CA . GLU A 1 68 ? 21.337 -4.176 -24.514 1.00 92.38 68 GLU A CA 1
ATOM 535 C C . GLU A 1 68 ? 21.795 -3.401 -23.274 1.00 92.38 68 GLU A C 1
ATOM 537 O O . GLU A 1 68 ? 21.195 -3.514 -22.205 1.00 92.38 68 GLU A O 1
ATOM 542 N N . LYS A 1 69 ? 22.803 -2.535 -23.423 1.00 94.06 69 LYS A N 1
ATOM 543 C CA . LYS A 1 69 ? 23.226 -1.625 -22.355 1.00 94.06 69 LYS A CA 1
ATOM 544 C C . LYS A 1 69 ? 22.092 -0.695 -21.917 1.00 94.06 69 LYS A C 1
ATOM 546 O O . LYS A 1 69 ? 21.855 -0.566 -20.719 1.00 94.06 69 LYS A O 1
ATOM 551 N N . LEU A 1 70 ? 21.392 -0.047 -22.855 1.00 93.62 70 LEU A N 1
ATOM 552 C CA . LEU A 1 70 ? 20.261 0.835 -22.533 1.00 93.62 70 LEU A CA 1
ATOM 553 C C . LEU A 1 70 ? 19.135 0.076 -21.821 1.00 93.62 70 LEU A C 1
ATOM 555 O O . LEU A 1 70 ? 18.572 0.594 -20.857 1.00 93.62 70 LEU A O 1
ATOM 559 N N . ARG A 1 71 ? 18.845 -1.152 -22.267 1.00 94.06 71 ARG A N 1
ATOM 560 C CA . ARG A 1 71 ? 17.858 -2.049 -21.659 1.00 94.06 71 ARG A CA 1
ATOM 561 C C . ARG A 1 71 ? 18.221 -2.389 -20.215 1.00 94.06 71 ARG A C 1
ATOM 563 O O . ARG A 1 71 ? 17.396 -2.188 -19.330 1.00 94.06 71 ARG A O 1
ATOM 570 N N . ARG A 1 72 ? 19.458 -2.834 -19.965 1.00 93.69 72 ARG A N 1
ATOM 571 C CA . ARG A 1 72 ? 19.942 -3.154 -18.610 1.00 93.69 72 ARG A CA 1
ATOM 572 C C . ARG A 1 72 ? 19.880 -1.946 -17.688 1.00 93.69 72 ARG A C 1
ATOM 574 O O . ARG A 1 72 ? 19.261 -2.029 -16.640 1.00 93.69 72 ARG A O 1
ATOM 581 N N . MET A 1 73 ? 20.393 -0.795 -18.132 1.00 94.94 73 MET A N 1
ATOM 582 C CA . MET A 1 73 ? 20.337 0.442 -17.344 1.00 94.94 73 MET A CA 1
ATOM 583 C C . MET A 1 73 ? 18.906 0.824 -16.938 1.00 94.94 73 MET A C 1
ATOM 585 O O . MET A 1 73 ? 18.684 1.294 -15.825 1.00 94.94 73 MET A O 1
ATOM 589 N N . ALA A 1 74 ? 17.938 0.650 -17.840 1.00 94.56 74 ALA A N 1
ATOM 590 C CA . ALA A 1 74 ? 16.534 0.923 -17.557 1.00 94.56 74 ALA A CA 1
ATOM 591 C C . ALA A 1 74 ? 15.953 -0.070 -16.542 1.00 94.56 74 ALA A C 1
ATOM 593 O O . ALA A 1 74 ? 15.290 0.345 -15.592 1.00 94.56 74 ALA A O 1
ATOM 594 N N . ASN A 1 75 ? 16.222 -1.364 -16.733 1.00 94.44 75 ASN A N 1
ATOM 595 C CA . ASN A 1 75 ? 15.759 -2.426 -15.846 1.00 94.44 75 ASN A CA 1
ATOM 596 C C . ASN A 1 75 ? 16.341 -2.268 -14.435 1.00 94.44 75 ASN A C 1
ATOM 598 O O . ASN A 1 75 ? 15.584 -2.317 -13.470 1.00 94.44 75 ASN A O 1
ATOM 602 N N . ASP A 1 76 ? 17.639 -1.986 -14.318 1.00 96.00 76 ASP A N 1
ATOM 603 C CA . ASP A 1 76 ? 18.314 -1.746 -13.039 1.00 96.00 76 ASP A CA 1
ATOM 604 C C . ASP A 1 76 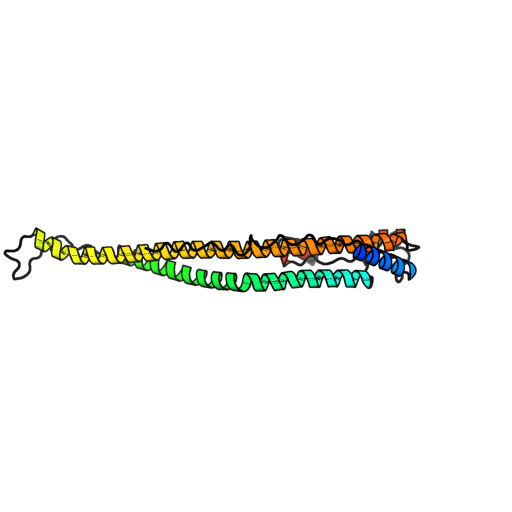? 17.717 -0.527 -12.322 1.00 96.00 76 ASP A C 1
ATOM 606 O O . ASP A 1 76 ? 17.417 -0.577 -11.131 1.00 96.00 76 ASP A O 1
ATOM 610 N N . ALA A 1 77 ? 17.457 0.562 -13.055 1.00 94.50 77 ALA A N 1
ATOM 611 C CA . ALA A 1 77 ? 16.832 1.754 -12.489 1.00 94.50 77 ALA A CA 1
ATOM 612 C C . ALA A 1 77 ? 15.392 1.495 -12.008 1.00 94.50 77 ALA A C 1
ATOM 614 O O . ALA A 1 77 ? 15.011 1.957 -10.934 1.00 94.50 77 ALA A O 1
ATOM 615 N N . MET A 1 78 ? 14.591 0.731 -12.759 1.00 95.12 78 MET A N 1
ATOM 616 C CA . MET A 1 78 ? 13.256 0.317 -12.307 1.00 95.12 78 MET A CA 1
ATOM 617 C C . MET A 1 78 ? 13.332 -0.638 -11.108 1.00 95.12 78 MET A C 1
ATOM 619 O O . MET A 1 78 ? 12.505 -0.548 -10.203 1.00 95.12 78 MET A O 1
ATOM 623 N N . HIS A 1 79 ? 14.326 -1.526 -11.065 1.00 95.00 79 HIS A N 1
ATOM 624 C CA . HIS A 1 79 ? 14.554 -2.411 -9.927 1.00 95.00 79 HIS A CA 1
ATOM 625 C C . HIS A 1 79 ? 14.931 -1.627 -8.664 1.00 95.00 79 HIS A C 1
ATOM 627 O O . HIS A 1 79 ? 14.414 -1.912 -7.587 1.00 95.00 79 HIS A O 1
ATOM 633 N N . HIS A 1 80 ? 15.753 -0.583 -8.784 1.00 95.06 80 HIS A N 1
ATOM 634 C CA . HIS A 1 80 ? 16.041 0.314 -7.665 1.00 95.06 80 HIS A CA 1
ATOM 635 C C . HIS A 1 80 ? 14.778 1.001 -7.125 1.00 95.06 80 HIS A C 1
ATOM 637 O O . HIS A 1 80 ? 14.614 1.087 -5.909 1.00 95.06 80 HIS A O 1
ATOM 643 N N . GLU A 1 81 ? 13.852 1.438 -7.988 1.00 94.69 81 GLU A N 1
ATOM 644 C CA . GLU A 1 81 ? 12.559 1.973 -7.527 1.00 94.69 81 GLU A CA 1
ATOM 645 C C . GLU A 1 81 ? 11.732 0.919 -6.772 1.00 94.69 81 GLU A C 1
ATOM 647 O O . GLU A 1 81 ? 11.086 1.255 -5.780 1.00 94.69 81 GLU A O 1
ATOM 652 N N . LEU A 1 82 ? 11.785 -0.357 -7.177 1.00 95.50 82 LEU A N 1
ATOM 653 C CA . LEU A 1 82 ? 11.137 -1.448 -6.442 1.00 95.50 82 LEU A CA 1
ATOM 654 C C . LEU A 1 82 ? 11.762 -1.651 -5.054 1.00 95.50 82 LEU A C 1
ATOM 656 O O . LEU A 1 82 ? 11.031 -1.755 -4.071 1.00 95.50 82 LEU A O 1
ATOM 660 N N . VAL A 1 83 ? 13.093 -1.676 -4.954 1.00 96.38 83 VAL A N 1
ATOM 661 C CA . VAL A 1 83 ? 13.798 -1.803 -3.665 1.00 96.38 83 VAL A CA 1
ATOM 662 C C . VAL A 1 83 ? 13.447 -0.633 -2.743 1.00 96.38 83 VAL A C 1
ATOM 664 O O . VAL A 1 83 ? 13.137 -0.834 -1.568 1.00 96.38 83 VAL A O 1
ATOM 667 N N . HIS A 1 84 ? 13.419 0.591 -3.274 1.00 93.69 84 HIS A N 1
ATOM 668 C CA . HIS A 1 84 ? 12.994 1.765 -2.515 1.00 93.69 84 HIS A CA 1
ATOM 669 C C . HIS A 1 84 ? 11.537 1.678 -2.062 1.00 93.69 84 HIS A C 1
ATOM 671 O O . HIS A 1 84 ? 11.244 1.986 -0.907 1.00 93.69 84 HIS A O 1
ATOM 677 N N . LEU A 1 85 ? 10.629 1.233 -2.934 1.00 94.50 85 LEU A N 1
ATOM 678 C CA . LEU A 1 85 ? 9.235 1.003 -2.570 1.00 94.50 85 LEU A CA 1
ATOM 679 C C . LEU A 1 85 ? 9.134 0.000 -1.418 1.00 94.50 85 LEU A C 1
ATOM 681 O O . LEU A 1 85 ? 8.449 0.285 -0.442 1.00 94.50 85 LEU A O 1
ATOM 685 N N . GLN A 1 86 ? 9.827 -1.139 -1.508 1.00 96.88 86 GLN A N 1
ATOM 686 C CA . GLN A 1 86 ? 9.830 -2.175 -0.470 1.00 96.88 86 GLN A CA 1
ATOM 687 C C . GLN A 1 86 ? 10.288 -1.624 0.883 1.00 96.88 86 GLN A C 1
ATOM 689 O O . GLN A 1 86 ? 9.639 -1.877 1.895 1.00 96.88 86 GLN A O 1
ATOM 694 N N . GLN A 1 87 ? 11.354 -0.822 0.897 1.00 95.56 87 GLN A N 1
ATOM 695 C CA . GLN A 1 87 ? 11.825 -0.146 2.108 1.00 95.56 87 GLN A CA 1
ATOM 696 C C . GLN A 1 87 ? 10.788 0.845 2.657 1.00 95.56 87 GLN A C 1
ATOM 698 O O . GLN A 1 87 ? 10.561 0.895 3.863 1.00 95.56 87 GLN A O 1
ATOM 703 N N . GLU A 1 88 ? 10.137 1.618 1.783 1.00 93.06 88 GLU A N 1
ATOM 704 C CA . GLU A 1 88 ? 9.140 2.620 2.176 1.00 93.06 88 GLU A CA 1
ATOM 705 C C . GLU A 1 88 ? 7.859 1.987 2.746 1.00 93.06 88 GLU A C 1
ATOM 707 O O . GLU A 1 88 ? 7.268 2.537 3.680 1.00 93.06 88 GLU A O 1
ATOM 712 N N . VAL A 1 89 ? 7.435 0.831 2.220 1.00 96.81 89 VAL A N 1
ATOM 713 C CA . VAL A 1 89 ? 6.212 0.143 2.668 1.00 96.81 89 VAL A CA 1
ATOM 714 C C . VAL A 1 89 ? 6.435 -0.838 3.814 1.00 96.81 89 VAL A C 1
ATOM 716 O O . VAL A 1 89 ? 5.451 -1.222 4.438 1.00 96.81 89 VAL A O 1
ATOM 719 N N . ALA A 1 90 ? 7.677 -1.231 4.118 1.00 96.81 90 ALA A N 1
ATOM 720 C CA . ALA A 1 90 ? 7.970 -2.248 5.130 1.00 96.81 90 ALA A CA 1
ATOM 721 C C . ALA A 1 90 ? 7.347 -1.917 6.495 1.00 96.81 90 ALA A C 1
ATOM 723 O O . ALA A 1 90 ? 6.585 -2.714 7.045 1.00 96.81 90 ALA A O 1
ATOM 724 N N . GLU A 1 91 ? 7.610 -0.714 7.009 1.00 96.62 91 GLU A N 1
ATOM 725 C CA . GLU A 1 91 ? 7.091 -0.288 8.310 1.00 96.62 91 GLU A CA 1
ATOM 726 C C . GLU A 1 91 ? 5.559 -0.099 8.297 1.00 96.62 91 GLU A C 1
ATOM 728 O O . GLU A 1 91 ? 4.882 -0.696 9.136 1.00 96.62 91 GLU A O 1
ATOM 733 N N . PRO A 1 92 ? 4.949 0.634 7.339 1.00 97.06 92 PRO A N 1
ATOM 734 C CA . PRO A 1 92 ? 3.492 0.694 7.231 1.00 97.06 92 PRO A CA 1
ATOM 735 C C . PRO A 1 92 ? 2.812 -0.675 7.101 1.00 97.06 92 PRO A C 1
ATOM 737 O O . PRO A 1 92 ? 1.744 -0.872 7.677 1.00 97.06 92 PRO A O 1
ATOM 740 N N . ALA A 1 93 ? 3.409 -1.625 6.374 1.00 98.00 93 ALA A N 1
ATOM 741 C CA . ALA A 1 93 ? 2.872 -2.974 6.216 1.00 98.00 93 ALA A CA 1
ATOM 742 C C . ALA A 1 93 ? 2.922 -3.764 7.531 1.00 98.00 93 ALA A C 1
ATOM 744 O O . ALA A 1 93 ? 1.946 -4.426 7.888 1.00 98.00 93 ALA A O 1
ATOM 745 N N . TYR A 1 94 ? 4.016 -3.643 8.287 1.00 98.19 94 TYR A N 1
ATOM 746 C CA . TYR A 1 94 ? 4.119 -4.213 9.628 1.00 98.19 94 TYR A CA 1
ATOM 747 C C . TYR A 1 94 ? 3.059 -3.630 10.574 1.00 98.19 94 TYR A C 1
ATOM 749 O O . TYR A 1 94 ? 2.321 -4.374 11.227 1.00 98.19 94 TYR A O 1
ATOM 757 N N . GLN A 1 95 ? 2.910 -2.302 10.598 1.00 97.88 95 GLN A N 1
ATOM 758 C CA . GLN A 1 95 ? 1.891 -1.638 11.415 1.00 97.88 95 GLN A CA 1
ATOM 759 C C . GLN A 1 95 ? 0.471 -2.019 10.988 1.00 97.88 95 GLN A C 1
ATOM 761 O O . GLN A 1 95 ? -0.406 -2.175 11.836 1.00 97.88 95 GLN A O 1
ATOM 766 N N . LEU A 1 96 ? 0.238 -2.227 9.690 1.00 98.19 96 LEU A N 1
ATOM 767 C CA . LEU A 1 96 ? -1.055 -2.659 9.170 1.00 98.19 96 LEU A CA 1
ATOM 768 C C . LEU A 1 96 ? -1.408 -4.066 9.667 1.00 98.19 96 LEU A C 1
ATOM 770 O O . LEU A 1 96 ? -2.535 -4.294 10.110 1.00 98.19 96 LEU A O 1
ATOM 774 N N . ALA A 1 97 ? -0.446 -4.992 9.639 1.00 98.19 97 ALA A N 1
ATOM 775 C CA . ALA A 1 97 ? -0.623 -6.337 10.180 1.00 98.19 97 ALA A CA 1
ATOM 776 C C . ALA A 1 97 ? -0.913 -6.300 11.690 1.00 98.19 97 ALA A C 1
ATOM 778 O O . ALA A 1 97 ? -1.848 -6.951 12.163 1.00 98.19 97 ALA A O 1
ATOM 779 N N . ARG A 1 98 ? -0.174 -5.472 12.439 1.00 98.31 98 ARG A N 1
ATOM 780 C CA . ARG A 1 98 ? -0.394 -5.264 13.876 1.00 98.31 98 ARG A CA 1
ATOM 781 C C . ARG A 1 98 ? -1.784 -4.695 14.174 1.00 98.31 98 ARG A C 1
ATOM 783 O O . ARG A 1 98 ? -2.483 -5.239 15.026 1.00 98.31 98 ARG A O 1
ATOM 790 N N . ALA A 1 99 ? -2.204 -3.650 13.461 1.00 97.56 99 ALA A N 1
ATOM 791 C CA . ALA A 1 9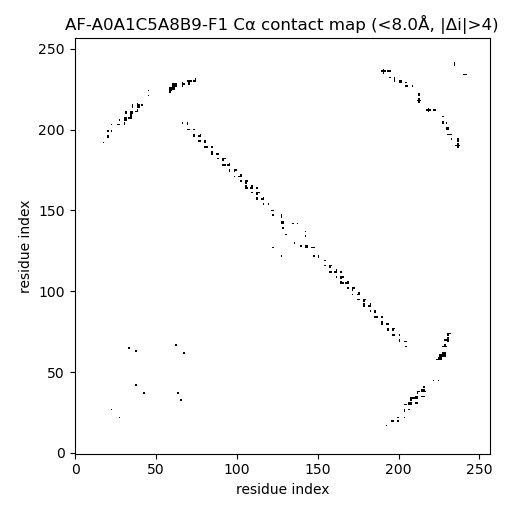9 ? -3.536 -3.063 13.598 1.00 97.56 99 ALA A CA 1
ATOM 792 C C . ALA A 1 99 ? -4.641 -4.076 13.252 1.00 97.56 99 ALA A C 1
ATOM 794 O O . ALA A 1 99 ? -5.685 -4.099 13.901 1.00 97.56 99 ALA A O 1
ATOM 795 N N . GLY A 1 100 ? -4.398 -4.956 12.273 1.00 98.00 100 GLY A N 1
ATOM 796 C CA . GLY A 1 100 ? -5.283 -6.073 11.941 1.00 98.00 100 GLY A CA 1
ATOM 797 C C . GLY A 1 100 ? -5.467 -7.053 13.102 1.00 98.00 100 GLY A C 1
ATOM 798 O O . GLY A 1 100 ? -6.601 -7.372 13.450 1.00 98.00 100 GLY A O 1
ATOM 799 N N . ALA A 1 101 ? -4.379 -7.477 13.751 1.00 98.06 101 ALA A N 1
ATOM 800 C CA . ALA A 1 101 ? -4.454 -8.340 14.932 1.00 98.06 101 ALA A CA 1
ATOM 801 C C . ALA A 1 101 ? -5.179 -7.652 16.105 1.00 98.06 101 ALA A C 1
ATOM 803 O O . ALA A 1 101 ? -6.021 -8.256 16.765 1.00 98.06 101 ALA A O 1
ATOM 804 N N . GLN A 1 102 ? -4.901 -6.365 16.329 1.00 98.00 102 GLN A N 1
ATOM 805 C CA . GLN A 1 102 ? -5.561 -5.577 17.372 1.00 98.00 102 GLN A CA 1
ATOM 806 C C . GLN A 1 102 ? -7.059 -5.383 17.109 1.00 98.00 102 GLN A C 1
ATOM 808 O O . GLN A 1 102 ? -7.834 -5.361 18.061 1.00 98.00 102 GLN A O 1
ATOM 813 N N . LEU A 1 103 ? -7.483 -5.269 15.845 1.00 98.12 103 LEU A N 1
ATOM 814 C CA . LEU A 1 103 ? -8.900 -5.177 15.484 1.00 98.12 103 LEU A CA 1
ATOM 815 C C . LEU A 1 103 ? -9.678 -6.420 15.900 1.00 98.12 103 LEU A C 1
ATOM 817 O O . LEU A 1 103 ? -10.738 -6.284 16.500 1.00 98.12 103 LEU A O 1
ATOM 821 N N . VAL A 1 104 ? -9.131 -7.609 15.632 1.00 98.31 104 VAL A N 1
ATOM 822 C CA . VAL A 1 104 ? -9.762 -8.879 16.022 1.00 98.31 104 VAL A CA 1
ATOM 823 C C . VAL A 1 104 ? -9.953 -8.942 17.539 1.00 98.31 104 VAL A C 1
ATOM 825 O O . VAL A 1 104 ? -11.017 -9.325 18.024 1.00 98.31 104 VAL A O 1
ATOM 828 N N . GLU A 1 105 ? -8.947 -8.521 18.307 1.00 97.62 105 GLU A N 1
ATOM 829 C CA . GLU A 1 105 ? -9.044 -8.486 19.770 1.00 97.62 105 GLU A CA 1
ATOM 830 C C . GLU A 1 105 ? -10.022 -7.416 20.278 1.00 97.62 105 GLU A C 1
ATOM 832 O O . GLU A 1 105 ? -10.781 -7.676 21.215 1.00 97.62 105 GLU A O 1
ATOM 837 N N . ALA A 1 106 ? -10.070 -6.241 19.645 1.00 97.31 106 ALA A N 1
ATOM 838 C CA . ALA A 1 106 ? -11.031 -5.189 19.976 1.00 97.31 106 ALA A CA 1
ATOM 839 C C . ALA A 1 106 ? -12.479 -5.616 19.681 1.00 97.31 106 ALA A C 1
ATOM 841 O O . ALA A 1 106 ? -13.371 -5.355 20.486 1.00 97.31 106 ALA A O 1
ATOM 842 N N . GLU A 1 107 ? -12.712 -6.327 18.576 1.00 98.38 107 GLU A N 1
ATOM 843 C CA . GLU A 1 107 ? -14.016 -6.905 18.236 1.00 98.38 107 GLU A CA 1
ATOM 844 C C . GLU A 1 107 ? -14.461 -7.920 19.296 1.00 98.38 107 GLU A C 1
ATOM 846 O O . GLU A 1 107 ? -15.568 -7.817 19.822 1.00 98.38 107 GLU A O 1
ATOM 851 N N . ARG A 1 108 ? -13.568 -8.827 19.713 1.00 98.31 108 ARG A N 1
ATOM 852 C CA . ARG A 1 108 ? -13.838 -9.775 20.810 1.00 98.31 108 ARG A CA 1
ATOM 853 C C . ARG A 1 108 ? -14.105 -9.077 22.142 1.00 98.31 108 ARG A C 1
ATOM 855 O O . ARG A 1 108 ? -14.944 -9.528 22.920 1.00 98.31 108 ARG A O 1
ATOM 862 N N . ALA A 1 109 ? -13.366 -8.013 22.454 1.00 97.19 109 ALA A N 1
ATOM 863 C CA . ALA A 1 109 ? -13.581 -7.228 23.667 1.00 97.19 109 ALA A CA 1
ATOM 864 C C . ALA A 1 109 ? -14.958 -6.551 23.657 1.00 97.19 109 ALA A C 1
ATOM 866 O O . ALA A 1 109 ? -15.673 -6.621 24.656 1.00 97.19 109 ALA A O 1
ATOM 867 N N . LEU A 1 110 ? -15.358 -5.977 22.518 1.00 98.38 110 LEU A N 1
ATOM 868 C CA . LEU A 1 110 ? -16.669 -5.363 22.354 1.00 98.38 110 LEU A CA 1
ATOM 869 C C . LEU A 1 110 ? -17.800 -6.384 22.517 1.00 98.38 110 LEU A C 1
ATOM 871 O O . LEU A 1 110 ? -18.725 -6.135 23.288 1.00 98.38 110 LEU A O 1
ATOM 875 N N . THR A 1 111 ? -17.702 -7.548 21.868 1.00 98.50 111 THR A N 1
ATOM 876 C CA . THR A 1 111 ? -18.691 -8.626 22.024 1.00 98.50 111 THR A CA 1
ATOM 877 C C . THR A 1 111 ? -18.833 -9.039 23.487 1.00 98.50 111 THR A C 1
ATOM 879 O O . THR A 1 111 ? -19.944 -9.051 24.009 1.00 98.50 111 THR A O 1
ATOM 882 N N . ARG A 1 112 ? -17.718 -9.272 24.195 1.00 98.19 112 ARG A N 1
ATOM 883 C CA . ARG A 1 112 ? -17.746 -9.631 25.624 1.00 98.19 112 ARG A CA 1
ATOM 884 C C . ARG A 1 112 ? -18.377 -8.544 26.497 1.00 98.19 112 ARG A C 1
ATOM 886 O O . ARG A 1 112 ? -19.117 -8.863 27.423 1.00 98.19 112 ARG A O 1
ATOM 893 N N . ALA A 1 113 ? -18.106 -7.268 26.221 1.00 97.25 113 ALA A N 1
ATOM 894 C CA . ALA A 1 113 ? -18.703 -6.159 26.966 1.00 97.25 113 ALA A CA 1
ATOM 895 C C . ALA A 1 113 ? -20.220 -6.055 26.724 1.00 97.25 113 ALA A C 1
ATOM 897 O O . ALA A 1 113 ? -20.987 -5.824 27.660 1.00 97.25 113 ALA A O 1
ATOM 898 N N . GLN A 1 114 ? -20.662 -6.270 25.482 1.00 98.19 114 GLN A N 1
ATOM 899 C CA . GLN A 1 114 ? -22.081 -6.306 25.120 1.00 98.19 114 GLN A CA 1
ATOM 900 C C . GLN A 1 114 ? -22.805 -7.488 25.777 1.00 98.19 114 GLN A C 1
ATOM 902 O O . GLN A 1 114 ? -23.895 -7.307 26.319 1.00 98.19 114 GLN A O 1
ATOM 907 N N . GLU A 1 115 ? -22.195 -8.673 25.784 1.00 98.44 115 GLU A N 1
ATOM 908 C CA . GLU A 1 115 ? -22.724 -9.856 26.472 1.00 98.44 115 GLU A CA 1
ATOM 909 C C . GLU A 1 115 ? -22.824 -9.624 27.981 1.00 98.44 115 GLU A C 1
ATOM 911 O O . GLU A 1 115 ? -23.882 -9.846 28.562 1.00 98.44 115 GLU A O 1
ATOM 916 N N . ALA A 1 116 ? -21.781 -9.073 28.608 1.00 97.75 116 ALA A N 1
ATOM 917 C CA . ALA A 1 116 ? -21.799 -8.759 30.034 1.00 97.75 116 ALA A CA 1
ATOM 918 C C . ALA A 1 116 ? -22.909 -7.761 30.409 1.00 97.75 116 ALA A C 1
ATOM 920 O O . ALA A 1 116 ? -23.521 -7.900 31.468 1.00 97.75 116 ALA A O 1
ATOM 921 N N . LEU A 1 117 ? -23.185 -6.767 29.555 1.00 97.62 117 LEU A N 1
ATOM 922 C CA . LEU A 1 117 ? -24.307 -5.840 29.742 1.00 97.62 117 LEU A CA 1
ATOM 923 C C . LEU A 1 117 ? -25.662 -6.524 29.578 1.00 97.62 117 LEU A C 1
ATOM 925 O O . LEU A 1 117 ? -26.565 -6.270 30.372 1.00 97.62 117 LEU A O 1
ATOM 929 N N . ARG A 1 118 ? -25.805 -7.385 28.567 1.00 97.50 118 ARG A N 1
ATOM 930 C CA . ARG A 1 118 ? -27.039 -8.139 28.315 1.00 97.50 118 ARG A CA 1
ATOM 931 C C . ARG A 1 118 ? -27.361 -9.091 29.466 1.00 97.50 118 ARG A C 1
ATOM 933 O O . ARG A 1 118 ? -28.519 -9.216 29.853 1.00 97.50 118 ARG A O 1
ATOM 940 N N . ASP A 1 119 ? -26.340 -9.739 30.011 1.00 97.75 119 ASP A N 1
ATOM 941 C CA . ASP A 1 119 ? -26.484 -10.750 31.055 1.00 97.75 119 ASP A CA 1
ATOM 942 C C . ASP A 1 119 ? -26.600 -10.122 32.462 1.00 97.75 119 ASP A C 1
ATOM 944 O O . ASP A 1 119 ? -26.916 -10.813 33.438 1.00 97.75 119 ASP A O 1
ATOM 948 N N . LEU A 1 120 ? -26.391 -8.803 32.590 1.00 97.19 120 LEU A N 1
ATOM 949 C CA . LEU A 1 120 ? -26.559 -8.073 33.843 1.00 97.19 120 LEU A CA 1
ATOM 950 C C . LEU A 1 120 ? -28.047 -7.943 34.207 1.00 97.19 120 LEU A C 1
ATOM 952 O O . LEU A 1 120 ? -28.763 -7.058 33.737 1.00 97.19 120 LEU A O 1
ATOM 956 N N . LYS A 1 121 ? -28.499 -8.791 35.130 1.00 95.62 121 LYS A N 1
ATOM 957 C CA . LYS A 1 121 ? -29.870 -8.761 35.651 1.00 95.62 121 LYS A CA 1
ATOM 958 C C . LYS A 1 121 ? -30.067 -7.609 36.637 1.00 95.62 121 LYS A C 1
ATOM 960 O O . LYS A 1 121 ? -29.261 -7.415 37.547 1.00 95.62 121 LYS A O 1
ATOM 965 N N . ALA A 1 122 ? -31.151 -6.859 36.453 1.00 94.19 122 ALA A N 1
ATOM 966 C CA . ALA A 1 122 ? -31.592 -5.873 37.431 1.00 94.19 122 ALA A CA 1
ATOM 967 C C . ALA A 1 122 ? -32.128 -6.575 38.692 1.00 94.19 122 ALA A C 1
ATOM 969 O O . ALA A 1 122 ? -32.759 -7.627 38.556 1.00 94.19 122 ALA A O 1
ATOM 970 N N . PRO A 1 123 ? -31.910 -6.004 39.892 1.00 93.75 123 PRO A N 1
ATOM 971 C CA . PRO A 1 123 ? -32.559 -6.480 41.104 1.00 93.75 123 PRO A CA 1
ATOM 972 C C . PRO A 1 123 ? -34.078 -6.463 40.934 1.00 93.75 123 PRO A C 1
ATOM 974 O O . PRO A 1 123 ? -34.645 -5.492 40.425 1.00 93.75 123 PRO A O 1
ATOM 977 N N . THR A 1 124 ? -34.728 -7.531 41.367 1.00 95.19 124 THR A N 1
ATOM 978 C CA . THR A 1 124 ? -36.187 -7.635 41.404 1.00 95.19 124 THR A CA 1
ATOM 979 C C . THR A 1 124 ? -36.768 -6.729 42.488 1.00 95.19 124 THR A C 1
ATOM 981 O O . THR A 1 124 ? -36.093 -6.353 43.448 1.00 95.19 124 THR A O 1
ATOM 984 N N . GLU A 1 125 ? -38.046 -6.372 42.361 1.00 91.56 125 GLU A N 1
ATOM 985 C CA . GLU A 1 125 ? -38.709 -5.523 43.357 1.00 91.56 125 GLU A CA 1
ATOM 986 C C . GLU A 1 125 ? -38.739 -6.190 44.747 1.00 91.56 125 GLU A C 1
ATOM 988 O O . GLU A 1 125 ? -38.573 -5.508 45.759 1.00 91.56 125 GLU A O 1
ATOM 993 N N . ASP A 1 126 ? -38.841 -7.520 44.801 1.00 91.06 126 ASP A N 1
ATOM 994 C CA . ASP A 1 126 ? -38.786 -8.290 46.047 1.00 91.06 126 ASP A CA 1
ATOM 995 C C . ASP A 1 126 ? -37.403 -8.198 46.713 1.00 91.06 126 ASP A C 1
ATOM 997 O O . ASP A 1 126 ? -37.306 -7.933 47.914 1.00 91.06 126 ASP A O 1
ATOM 1001 N N . GLU A 1 127 ? -36.317 -8.309 45.939 1.00 90.25 127 GLU A N 1
ATOM 1002 C CA . GLU A 1 127 ? -34.943 -8.115 46.431 1.00 90.25 127 GLU A CA 1
ATOM 1003 C C . GLU A 1 127 ? -34.698 -6.678 46.917 1.00 90.25 127 GLU A C 1
ATOM 1005 O O . GLU A 1 127 ? -33.980 -6.452 47.897 1.00 90.25 127 GLU A O 1
ATOM 1010 N N . LEU A 1 128 ? -35.312 -5.688 46.261 1.00 91.38 128 LEU A N 1
ATOM 1011 C CA . LEU A 1 128 ? -35.221 -4.289 46.673 1.00 91.38 128 LEU A CA 1
ATOM 1012 C C . LEU A 1 128 ? -35.985 -4.021 47.978 1.00 91.38 128 LEU A C 1
ATOM 1014 O O . LEU A 1 128 ? -35.514 -3.207 48.778 1.00 91.38 128 LEU A O 1
ATOM 1018 N N . ARG A 1 129 ? -37.100 -4.719 48.235 1.00 88.06 129 ARG A N 1
ATOM 1019 C CA . ARG A 1 129 ? -37.951 -4.549 49.432 1.00 88.06 129 ARG A CA 1
ATOM 1020 C C . ARG A 1 129 ? -37.543 -5.405 50.638 1.00 88.06 129 ARG A C 1
ATOM 1022 O O . ARG A 1 129 ? -37.774 -4.990 51.770 1.00 88.06 129 ARG A O 1
ATOM 1029 N N . ALA A 1 130 ? -36.895 -6.554 50.444 1.00 87.94 130 ALA A N 1
ATOM 1030 C CA . ALA A 1 130 ? -36.596 -7.532 51.504 1.00 87.94 130 ALA A CA 1
ATOM 1031 C C . ALA A 1 130 ? -35.767 -6.960 52.674 1.00 87.94 130 ALA A C 1
ATOM 1033 O O . ALA A 1 130 ? -34.575 -6.751 52.515 1.00 87.94 130 ALA A O 1
ATOM 1034 N N . ARG A 1 131 ? -36.332 -6.681 53.856 1.00 86.81 131 ARG A N 1
ATOM 1035 C CA . ARG A 1 131 ? -35.610 -6.011 54.969 1.00 86.81 131 ARG A CA 1
ATOM 1036 C C . ARG A 1 131 ? -34.635 -6.926 55.729 1.00 86.81 131 ARG A C 1
ATOM 1038 O O . ARG A 1 131 ? -34.897 -8.114 55.891 1.00 86.81 131 ARG A O 1
ATOM 1045 N N . ARG A 1 132 ? -33.522 -6.361 56.222 1.00 89.94 132 ARG A N 1
ATOM 1046 C CA . ARG A 1 132 ? -32.570 -7.038 57.133 1.00 89.94 132 ARG A CA 1
ATOM 1047 C C . ARG A 1 132 ? -32.775 -6.599 58.588 1.00 89.94 132 ARG A C 1
ATOM 1049 O O . ARG A 1 132 ? -33.346 -5.543 58.853 1.00 89.94 132 ARG A O 1
ATOM 1056 N N . VAL A 1 133 ? -32.282 -7.404 59.534 1.00 86.69 133 VAL A N 1
ATOM 1057 C CA . VAL A 1 133 ? -32.299 -7.081 60.973 1.00 86.69 133 VAL A CA 1
ATOM 1058 C C . VAL A 1 133 ? -31.568 -5.751 61.206 1.00 86.69 133 VAL A C 1
ATOM 1060 O O . VAL A 1 133 ? -30.426 -5.598 60.778 1.00 86.69 133 VAL A O 1
ATOM 1063 N N . GLY A 1 134 ? -32.241 -4.790 61.847 1.00 85.00 134 GLY A N 1
ATOM 1064 C CA . GLY A 1 134 ? -31.728 -3.431 62.083 1.00 85.00 134 GLY A CA 1
ATOM 1065 C C . GLY A 1 134 ? -32.183 -2.370 61.070 1.00 85.00 134 GLY A C 1
ATOM 1066 O O . GLY A 1 134 ? -31.840 -1.204 61.224 1.00 85.00 134 GLY A O 1
ATOM 1067 N N . GLU A 1 135 ? -32.977 -2.733 60.057 1.00 88.44 135 GLU A N 1
ATOM 1068 C CA . GLU A 1 135 ? -33.512 -1.795 59.052 1.00 88.44 135 GLU A CA 1
ATOM 1069 C C . GLU A 1 135 ? -34.974 -1.389 59.322 1.00 88.44 135 GLU A C 1
ATOM 1071 O O . GLU A 1 135 ? -35.649 -0.884 58.426 1.00 88.44 135 GLU A O 1
ATOM 1076 N N . THR A 1 136 ? -35.501 -1.636 60.525 1.00 86.62 136 THR A N 1
ATOM 1077 C CA . THR A 1 136 ? -36.917 -1.406 60.873 1.00 86.62 136 THR A CA 1
ATOM 1078 C C . THR A 1 136 ? -37.284 0.078 60.820 1.00 86.62 136 THR A C 1
ATOM 1080 O O . THR A 1 136 ? -38.277 0.438 60.191 1.00 86.62 136 THR A O 1
ATOM 1083 N N . ASP A 1 137 ? -36.417 0.936 61.363 1.00 90.31 137 ASP A N 1
ATOM 1084 C CA . ASP A 1 137 ? -36.658 2.383 61.476 1.00 90.31 137 ASP A CA 1
ATOM 1085 C C . ASP A 1 137 ? -36.097 3.187 60.289 1.00 90.31 137 ASP A C 1
ATOM 1087 O O . ASP A 1 137 ? -36.223 4.407 60.231 1.00 90.31 137 ASP A O 1
ATOM 1091 N N . THR A 1 138 ? -35.454 2.518 59.323 1.00 89.00 138 THR A N 1
ATOM 1092 C CA . THR A 1 138 ? -34.938 3.176 58.114 1.00 89.00 138 THR A CA 1
ATOM 1093 C C . THR A 1 138 ? -36.041 3.310 57.063 1.00 89.00 138 THR A C 1
ATOM 1095 O O . THR A 1 138 ? -36.770 2.353 56.789 1.00 89.00 138 THR A O 1
ATOM 1098 N N . ASP A 1 139 ? -36.130 4.484 56.434 1.00 93.06 139 ASP A N 1
ATOM 1099 C CA . ASP A 1 139 ? -37.045 4.751 55.320 1.00 93.06 139 ASP A CA 1
ATOM 1100 C C . ASP A 1 139 ? -36.797 3.774 54.151 1.00 93.06 139 ASP A C 1
ATOM 1102 O O . ASP A 1 139 ? -35.657 3.530 53.735 1.00 93.06 139 ASP A O 1
ATOM 1106 N N . GLU A 1 140 ? -37.878 3.218 53.599 1.00 90.06 140 GLU A N 1
ATOM 1107 C CA . GLU A 1 140 ? -37.837 2.266 52.488 1.00 90.06 140 GLU A CA 1
ATOM 1108 C C . GLU A 1 140 ? -37.106 2.833 51.261 1.00 90.06 140 GLU A C 1
ATOM 1110 O O . GLU A 1 140 ? -36.350 2.120 50.597 1.00 90.06 140 GLU A O 1
ATOM 1115 N N . SER A 1 141 ? -37.263 4.127 50.982 1.00 92.06 141 SER A N 1
ATOM 1116 C CA . SER A 1 141 ? -36.599 4.796 49.862 1.00 92.06 141 SER A CA 1
ATOM 1117 C C . SER A 1 141 ? -35.071 4.789 49.999 1.00 92.06 141 SER A C 1
ATOM 1119 O O . SER A 1 141 ? -34.356 4.619 49.005 1.00 92.06 141 SER A O 1
ATOM 1121 N N . VAL A 1 142 ? -34.555 4.907 51.227 1.00 92.69 142 VAL A N 1
ATOM 1122 C CA . VAL A 1 142 ? -33.118 4.863 51.532 1.00 92.69 142 VAL A CA 1
ATOM 1123 C C . VAL A 1 142 ? -32.588 3.440 51.365 1.00 92.69 142 VAL A C 1
ATOM 1125 O O . VAL A 1 142 ? -31.560 3.235 50.712 1.00 92.69 142 VAL A O 1
ATOM 1128 N N . VAL A 1 143 ? -33.317 2.444 51.877 1.00 90.81 143 VAL A N 1
ATOM 1129 C CA . VAL A 1 143 ? -32.964 1.023 51.733 1.00 90.81 143 VAL A CA 1
ATOM 1130 C C . VAL A 1 143 ? -32.939 0.608 50.256 1.00 90.81 143 VAL A C 1
ATOM 1132 O O . VAL A 1 143 ? -31.959 0.002 49.808 1.00 90.81 143 VAL A O 1
ATOM 1135 N N . ARG A 1 144 ? -33.953 1.002 49.469 1.00 93.25 144 ARG A N 1
ATOM 1136 C CA . ARG A 1 144 ? -34.021 0.745 48.020 1.00 93.25 144 ARG A CA 1
ATOM 1137 C C . ARG A 1 144 ? -32.856 1.379 47.269 1.00 93.25 144 ARG A C 1
ATOM 1139 O O . ARG A 1 144 ? -32.188 0.684 46.507 1.00 93.25 144 ARG A O 1
ATOM 1146 N N . LYS A 1 145 ? -32.564 2.666 47.503 1.00 92.62 145 LYS A N 1
ATOM 1147 C CA . LYS A 1 145 ? -31.424 3.356 46.868 1.00 92.62 145 LYS A CA 1
ATOM 1148 C C . LYS A 1 145 ? -30.104 2.650 47.164 1.00 92.62 145 LYS A C 1
ATOM 1150 O O . LYS A 1 145 ? -29.327 2.409 46.244 1.00 92.62 145 LYS A O 1
ATOM 1155 N N . ARG A 1 146 ? -29.870 2.262 48.422 1.00 92.69 146 ARG A N 1
ATOM 1156 C CA . ARG A 1 146 ? -28.640 1.566 48.827 1.00 92.69 146 ARG A CA 1
ATOM 1157 C C . ARG A 1 146 ? -28.487 0.204 48.144 1.00 92.69 146 ARG A C 1
ATOM 1159 O O . ARG A 1 146 ? -27.371 -0.186 47.830 1.00 92.69 146 ARG A O 1
ATOM 1166 N N . ARG A 1 147 ? -29.586 -0.515 47.904 1.00 93.06 147 ARG A N 1
ATOM 1167 C CA . ARG A 1 147 ? -29.578 -1.818 47.208 1.00 93.06 147 ARG A CA 1
ATOM 1168 C C . ARG A 1 147 ? -29.464 -1.694 45.696 1.00 93.06 147 ARG A C 1
ATOM 1170 O O . ARG A 1 147 ? -28.850 -2.545 45.063 1.00 93.06 147 ARG A O 1
ATOM 1177 N N . LEU A 1 148 ? -30.021 -0.629 45.129 1.00 95.62 148 LEU A N 1
ATOM 1178 C CA . LEU A 1 148 ? -29.926 -0.337 43.705 1.00 95.62 148 LEU A CA 1
ATOM 1179 C C . LEU A 1 148 ? -28.536 0.197 43.317 1.00 95.62 148 LEU A C 1
ATOM 1181 O O . LEU A 1 148 ? -28.072 -0.062 42.209 1.00 95.62 148 LEU A O 1
ATOM 1185 N N . ALA A 1 149 ? -27.853 0.899 44.227 1.00 95.88 149 ALA A N 1
ATOM 1186 C CA . ALA A 1 149 ? -26.557 1.523 43.965 1.00 95.88 149 ALA A CA 1
ATOM 1187 C C . ALA A 1 14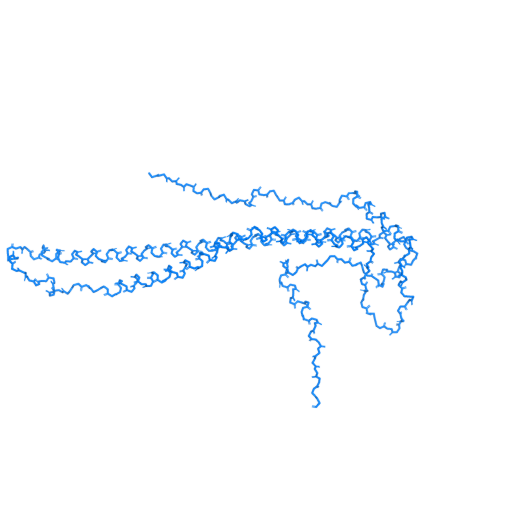9 ? -25.482 0.548 43.428 1.00 95.88 149 ALA A C 1
ATOM 1189 O O . ALA A 1 149 ? -24.909 0.865 42.388 1.00 95.88 149 ALA A O 1
ATOM 1190 N N . PRO A 1 150 ? -25.254 -0.652 44.006 1.00 95.88 150 PRO A N 1
ATOM 1191 C CA . PRO A 1 150 ? -24.300 -1.620 43.456 1.00 95.88 150 PRO A CA 1
ATOM 1192 C C . PRO A 1 150 ? -24.629 -2.080 42.031 1.00 95.88 150 PRO A C 1
ATOM 1194 O O . PRO A 1 150 ? -23.724 -2.268 41.218 1.00 95.88 150 PRO A O 1
ATOM 1197 N N . TYR A 1 151 ? -25.917 -2.258 41.707 1.00 96.75 151 TYR A N 1
ATOM 1198 C CA . TYR A 1 151 ? -26.342 -2.606 40.349 1.00 96.75 151 TYR A CA 1
ATOM 1199 C C . TYR A 1 151 ? -26.044 -1.466 39.373 1.00 96.75 151 TYR A C 1
ATOM 1201 O O . TYR A 1 151 ? -25.449 -1.709 38.325 1.00 96.75 151 TYR A O 1
ATOM 1209 N N . LEU A 1 152 ? -26.414 -0.230 39.725 1.00 97.56 152 LEU A N 1
ATOM 1210 C CA . LEU A 1 152 ? -26.159 0.944 38.887 1.00 97.56 152 LEU A CA 1
ATOM 1211 C C . LEU A 1 152 ? -24.663 1.173 38.685 1.00 97.56 152 LEU A C 1
ATOM 1213 O O . LEU A 1 152 ? -24.233 1.443 37.569 1.00 97.56 152 LEU A O 1
ATOM 1217 N N . GLU A 1 153 ? -23.864 1.006 39.735 1.00 97.81 153 GLU A N 1
ATOM 1218 C CA . GLU A 1 153 ? -22.412 1.113 39.657 1.00 97.81 153 GLU A CA 1
ATOM 1219 C C . GLU A 1 153 ? -21.823 0.037 38.736 1.00 97.81 153 GLU A C 1
ATOM 1221 O O . GLU A 1 153 ? -21.016 0.341 37.856 1.00 97.81 153 GLU A O 1
ATOM 1226 N N . ARG A 1 154 ? -22.254 -1.223 38.882 1.00 97.38 154 ARG A N 1
ATOM 1227 C CA . ARG A 1 154 ? -21.801 -2.314 38.011 1.00 97.38 154 ARG A CA 1
ATOM 1228 C C . ARG A 1 154 ? -22.210 -2.087 36.559 1.00 97.38 154 ARG A C 1
ATOM 1230 O O . ARG A 1 154 ? -21.393 -2.303 35.667 1.00 97.38 154 ARG A O 1
ATOM 1237 N N . ARG A 1 155 ? -23.440 -1.629 36.325 1.00 98.00 155 ARG A N 1
ATOM 1238 C CA . ARG A 1 155 ? -23.931 -1.264 34.995 1.00 98.00 155 ARG A CA 1
ATOM 1239 C C . ARG A 1 155 ? -23.092 -0.146 34.383 1.00 98.00 155 ARG A C 1
ATOM 1241 O O . ARG A 1 155 ? -22.611 -0.321 33.271 1.00 98.00 155 ARG A O 1
ATOM 1248 N N . ALA A 1 156 ? -22.849 0.936 35.121 1.00 98.12 156 ALA A N 1
ATOM 1249 C CA . ALA A 1 156 ? -22.043 2.062 34.655 1.00 98.12 156 ALA A CA 1
ATOM 1250 C C . ALA A 1 156 ? -20.614 1.634 34.279 1.00 98.12 156 ALA A C 1
ATOM 1252 O O . ALA A 1 156 ? -20.102 2.045 33.241 1.00 98.12 156 ALA A O 1
ATOM 1253 N N . ARG A 1 157 ? -19.982 0.751 35.069 1.00 98.12 157 ARG A N 1
ATOM 1254 C CA . ARG A 1 157 ? -18.658 0.191 34.731 1.00 98.12 157 ARG A CA 1
ATOM 1255 C C . ARG A 1 157 ? -18.682 -0.628 33.438 1.00 98.12 157 ARG A C 1
ATOM 1257 O O . ARG A 1 157 ? -17.784 -0.494 32.615 1.00 98.12 157 ARG A O 1
ATOM 1264 N N . LEU A 1 158 ? -19.697 -1.471 33.242 1.00 97.81 158 LEU A N 1
ATOM 1265 C CA . LEU A 1 158 ? -19.828 -2.262 32.014 1.00 97.81 158 LEU A CA 1
ATOM 1266 C C . LEU A 1 158 ? -20.139 -1.387 30.787 1.00 97.81 158 LEU A C 1
ATOM 1268 O O . LEU A 1 158 ? -19.607 -1.640 29.708 1.00 97.81 158 LEU A O 1
ATOM 1272 N N . GLU A 1 159 ? -20.957 -0.344 30.949 1.00 98.38 159 GLU A N 1
ATOM 1273 C CA . GLU A 1 159 ? -21.228 0.648 29.902 1.00 98.38 159 GLU A CA 1
ATOM 1274 C C . GLU A 1 159 ? -19.950 1.396 29.504 1.00 98.38 159 GLU A C 1
ATOM 1276 O O . GLU A 1 159 ? -19.681 1.523 28.308 1.00 98.38 159 GLU A O 1
ATOM 1281 N N . ALA A 1 160 ? -19.127 1.796 30.481 1.00 98.00 160 ALA A N 1
ATOM 1282 C CA . ALA A 1 160 ? -17.820 2.400 30.233 1.00 98.00 160 ALA A CA 1
ATOM 1283 C C . ALA A 1 160 ? -16.890 1.450 29.460 1.00 98.00 160 ALA A C 1
ATOM 1285 O O . ALA A 1 160 ? -16.338 1.844 28.439 1.00 98.00 160 ALA A O 1
ATOM 1286 N N . HIS A 1 161 ? -16.789 0.177 29.858 1.00 97.00 161 HIS A N 1
ATOM 1287 C CA . HIS A 1 161 ? -15.977 -0.804 29.127 1.00 97.00 161 HIS A CA 1
ATOM 1288 C C . HIS A 1 161 ? -16.459 -1.052 27.693 1.00 97.00 161 HIS A C 1
ATOM 1290 O O . HIS A 1 161 ? -15.639 -1.191 26.784 1.00 97.00 161 HIS A O 1
ATOM 1296 N N . ARG A 1 162 ? -17.780 -1.091 27.458 1.00 98.31 162 ARG A N 1
ATOM 1297 C CA . ARG A 1 162 ? -18.329 -1.174 26.095 1.00 98.31 162 ARG A CA 1
ATOM 1298 C C . ARG A 1 162 ? -17.907 0.047 25.281 1.00 98.31 162 ARG A C 1
ATOM 1300 O O . ARG A 1 162 ? -17.437 -0.117 24.160 1.00 98.31 162 ARG A O 1
ATOM 1307 N N . GLN A 1 163 ? -18.054 1.245 25.843 1.00 98.31 163 GLN A N 1
ATOM 1308 C CA . GLN A 1 163 ? -17.675 2.482 25.167 1.00 98.31 163 GLN A CA 1
ATOM 1309 C C . GLN A 1 163 ? -16.171 2.517 24.851 1.00 98.31 163 GLN A C 1
ATOM 1311 O O . GLN A 1 163 ? -15.794 2.797 23.717 1.00 98.31 163 GLN A O 1
ATOM 1316 N N . GLU A 1 164 ? -15.310 2.156 25.805 1.00 97.88 164 GLU A N 1
ATOM 1317 C CA . GLU A 1 164 ? -13.859 2.049 25.600 1.00 97.88 164 GLU A CA 1
ATOM 1318 C C . GLU A 1 164 ? -13.512 1.090 24.450 1.00 97.88 164 GLU A C 1
ATOM 1320 O O . GLU A 1 164 ? -12.660 1.404 23.611 1.00 97.88 164 GLU A O 1
ATOM 1325 N N . ALA A 1 165 ? -14.186 -0.064 24.386 1.00 97.25 165 ALA A N 1
ATOM 1326 C CA . ALA A 1 165 ? -14.003 -1.042 23.319 1.00 97.25 165 ALA A CA 1
ATOM 1327 C C . ALA A 1 165 ? -14.476 -0.509 21.955 1.00 97.25 165 ALA A C 1
ATOM 1329 O O . ALA A 1 165 ? -13.769 -0.678 20.962 1.00 97.25 165 ALA A O 1
ATOM 1330 N N . GLU A 1 166 ? -15.622 0.177 21.893 1.00 98.38 166 GLU A N 1
ATOM 1331 C CA . GLU A 1 166 ? -16.127 0.815 20.667 1.00 98.38 166 GLU A CA 1
ATOM 1332 C C . GLU A 1 166 ? -15.165 1.884 20.151 1.00 98.38 166 GLU A C 1
ATOM 1334 O O . GLU A 1 166 ? -14.811 1.893 18.970 1.00 98.38 166 GLU A O 1
ATOM 1339 N N . GLU A 1 167 ? -14.686 2.753 21.037 1.00 98.19 167 GLU A N 1
ATOM 1340 C CA . GLU A 1 167 ? -13.726 3.789 20.680 1.00 98.19 167 GLU A CA 1
ATOM 1341 C C . GLU A 1 167 ? -12.397 3.192 20.202 1.00 98.19 167 GLU A C 1
ATOM 1343 O O . GLU A 1 167 ? -11.819 3.667 19.221 1.00 98.19 167 GLU A O 1
ATOM 1348 N N . ALA A 1 168 ? -11.905 2.132 20.854 1.00 97.25 168 ALA A N 1
ATOM 1349 C CA . ALA A 1 168 ? -10.705 1.423 20.415 1.00 97.25 168 ALA A CA 1
ATOM 1350 C C . ALA A 1 168 ? -10.878 0.840 19.008 1.00 97.25 168 ALA A C 1
ATOM 1352 O O . ALA A 1 168 ? -9.984 0.966 18.169 1.00 97.25 168 ALA A O 1
ATOM 1353 N N . LEU A 1 169 ? -12.044 0.263 18.731 1.00 98.12 169 LEU A N 1
ATOM 1354 C CA . LEU A 1 169 ? -12.379 -0.323 17.443 1.00 98.12 169 LEU A CA 1
ATOM 1355 C C . LEU A 1 169 ? -12.412 0.747 16.340 1.00 98.12 169 LEU A C 1
ATOM 1357 O O . LEU A 1 169 ? -11.782 0.576 15.293 1.00 98.12 169 LEU A O 1
ATOM 1361 N N . VAL A 1 170 ? -13.077 1.881 16.585 1.00 98.31 170 VAL A N 1
ATOM 1362 C CA . VAL A 1 170 ? -13.107 3.019 15.648 1.00 98.31 170 VAL A CA 1
ATOM 1363 C C . VAL A 1 170 ? -11.694 3.524 15.356 1.00 98.31 170 VAL A C 1
ATOM 1365 O O . VAL A 1 170 ? -11.329 3.643 14.184 1.00 98.31 170 VAL A O 1
ATOM 1368 N N . ARG A 1 171 ? -10.877 3.751 16.395 1.00 98.19 171 ARG A N 1
ATOM 1369 C CA . ARG A 1 171 ? -9.484 4.201 16.233 1.00 98.19 171 ARG A CA 1
ATOM 1370 C C . ARG A 1 171 ? -8.667 3.229 15.385 1.00 98.19 171 ARG A C 1
ATOM 1372 O O . ARG A 1 171 ? -8.011 3.647 14.439 1.00 98.19 171 ARG A O 1
ATOM 1379 N N . LEU A 1 172 ? -8.741 1.929 15.667 1.00 98.06 172 LEU A N 1
ATOM 1380 C CA . LEU A 1 172 ? -7.983 0.923 14.919 1.00 98.06 172 LEU A CA 1
ATOM 1381 C C . LEU A 1 172 ? -8.442 0.800 13.457 1.00 98.06 172 LEU A C 1
ATOM 1383 O O . LEU A 1 172 ? -7.606 0.610 12.572 1.00 98.06 172 LEU A O 1
ATOM 1387 N N . ARG A 1 173 ? -9.746 0.945 13.174 1.00 98.19 173 ARG A N 1
ATOM 1388 C CA . ARG A 1 173 ? -10.259 0.997 11.791 1.00 98.19 173 ARG A CA 1
ATOM 1389 C C . ARG A 1 173 ? -9.711 2.205 11.034 1.00 98.19 173 ARG A C 1
ATOM 1391 O O . ARG A 1 173 ? -9.313 2.052 9.881 1.00 98.19 173 ARG A O 1
ATOM 1398 N N . GLN A 1 174 ? -9.651 3.370 11.680 1.00 98.12 174 GLN A N 1
ATOM 1399 C CA . GLN A 1 174 ? -9.052 4.576 11.103 1.00 98.12 174 GLN A CA 1
ATOM 1400 C C . GLN A 1 174 ? -7.558 4.372 10.825 1.00 98.12 174 GLN A C 1
ATOM 1402 O O . GLN A 1 174 ? -7.139 4.524 9.680 1.00 98.12 174 GLN A O 1
ATOM 1407 N N . THR A 1 175 ? -6.780 3.906 11.811 1.00 97.19 175 THR A N 1
ATOM 1408 C CA . THR A 1 175 ? -5.351 3.589 11.627 1.00 97.19 175 THR A CA 1
ATOM 1409 C C . THR A 1 175 ? -5.129 2.616 10.469 1.00 97.19 175 THR A C 1
ATOM 1411 O O . THR A 1 175 ? -4.242 2.817 9.641 1.00 97.19 175 THR A O 1
ATOM 1414 N N . ARG A 1 176 ? -5.950 1.564 10.371 1.00 97.69 176 ARG A N 1
ATOM 1415 C CA . ARG A 1 176 ? -5.871 0.588 9.278 1.00 97.69 176 ARG A CA 1
ATOM 1416 C C . ARG A 1 176 ? -6.081 1.253 7.915 1.00 97.69 176 ARG A C 1
ATOM 1418 O O . ARG A 1 176 ? -5.281 1.021 7.011 1.00 97.69 176 ARG A O 1
ATOM 1425 N N . ALA A 1 177 ? -7.129 2.064 7.773 1.00 97.06 177 ALA A N 1
ATOM 1426 C CA . ALA A 1 177 ? -7.437 2.753 6.522 1.00 97.06 177 ALA A CA 1
ATOM 1427 C C . ALA A 1 177 ? -6.318 3.728 6.114 1.00 97.06 177 ALA A C 1
ATOM 1429 O O . ALA A 1 177 ? -5.898 3.739 4.958 1.00 97.06 177 ALA A O 1
ATOM 1430 N N . GLU A 1 178 ? -5.775 4.487 7.068 1.00 97.06 178 GLU A N 1
ATOM 1431 C CA . GLU A 1 178 ? -4.655 5.407 6.839 1.00 97.06 178 GLU A CA 1
ATOM 1432 C C . GLU A 1 178 ? -3.392 4.682 6.354 1.00 97.06 178 GLU A C 1
ATOM 1434 O O . GLU A 1 178 ? -2.735 5.128 5.409 1.00 97.06 178 GLU A O 1
ATOM 1439 N N . LEU A 1 179 ? -3.054 3.544 6.968 1.00 97.06 179 LEU A N 1
ATOM 1440 C CA . LEU A 1 179 ? -1.902 2.732 6.569 1.00 97.06 179 LEU A CA 1
ATOM 1441 C C . LEU A 1 179 ? -2.085 2.124 5.174 1.00 97.06 179 LEU A C 1
ATOM 1443 O O . LEU A 1 179 ? -1.143 2.135 4.380 1.00 97.06 179 LEU A O 1
ATOM 1447 N N . GLN A 1 180 ? -3.287 1.637 4.851 1.00 97.25 180 GLN A N 1
ATOM 1448 C CA . GLN A 1 180 ? -3.607 1.118 3.517 1.00 97.25 180 GLN A CA 1
ATOM 1449 C C . GLN A 1 180 ? -3.463 2.198 2.441 1.00 97.25 180 GLN A C 1
ATOM 1451 O O . GLN A 1 180 ? -2.798 1.970 1.431 1.00 97.25 180 GLN A O 1
ATOM 1456 N N . GLU A 1 181 ? -4.023 3.385 2.680 1.00 95.50 181 GLU A N 1
ATOM 1457 C CA . GLU A 1 181 ? -3.913 4.525 1.766 1.00 95.50 181 GLU A CA 1
ATOM 1458 C C . GLU A 1 181 ? -2.454 4.966 1.589 1.00 95.50 181 GLU A C 1
ATOM 1460 O O . GLU A 1 181 ? -2.006 5.236 0.473 1.00 95.50 181 GLU A O 1
ATOM 1465 N N . ARG A 1 182 ? -1.669 4.986 2.674 1.00 94.12 182 ARG A N 1
ATOM 1466 C CA . ARG A 1 182 ? -0.237 5.298 2.606 1.00 94.12 182 ARG A CA 1
ATOM 1467 C C . ARG A 1 182 ? 0.515 4.308 1.715 1.00 94.12 182 ARG A C 1
ATOM 1469 O O . ARG A 1 182 ? 1.273 4.745 0.852 1.00 94.12 182 ARG A O 1
ATOM 1476 N N . ILE A 1 183 ? 0.290 3.004 1.889 1.00 94.31 183 ILE A N 1
ATOM 1477 C CA . ILE A 1 183 ? 0.917 1.958 1.066 1.00 94.31 183 ILE A CA 1
ATOM 1478 C C . ILE A 1 183 ? 0.510 2.114 -0.404 1.00 94.31 183 ILE A C 1
ATOM 1480 O O . ILE A 1 183 ? 1.379 2.140 -1.278 1.00 94.31 183 ILE A O 1
ATOM 1484 N N . ALA A 1 184 ? -0.787 2.273 -0.680 1.00 92.88 184 ALA A N 1
ATOM 1485 C CA . ALA A 1 184 ? -1.308 2.427 -2.038 1.00 92.88 184 ALA A CA 1
ATOM 1486 C C . ALA A 1 184 ? -0.717 3.658 -2.743 1.00 92.88 184 ALA A C 1
ATOM 1488 O O . ALA A 1 184 ? -0.322 3.601 -3.912 1.00 92.88 184 ALA A O 1
ATOM 1489 N N . ARG A 1 185 ? -0.580 4.773 -2.019 1.00 90.94 185 ARG A N 1
ATOM 1490 C CA . ARG A 1 185 ? 0.050 5.990 -2.532 1.00 90.94 185 ARG A CA 1
ATOM 1491 C C . ARG A 1 185 ? 1.521 5.777 -2.872 1.00 90.94 185 ARG A C 1
ATOM 1493 O O . ARG A 1 185 ? 1.937 6.158 -3.966 1.00 90.94 185 ARG A O 1
ATOM 1500 N N . SER A 1 186 ? 2.296 5.154 -1.983 1.00 91.00 186 SER A N 1
ATOM 1501 C CA . SER A 1 186 ? 3.708 4.837 -2.242 1.00 91.00 186 SER A CA 1
ATOM 1502 C C . SER A 1 186 ? 3.863 3.932 -3.470 1.00 91.00 186 SER A C 1
ATOM 1504 O O . SER A 1 186 ? 4.693 4.213 -4.337 1.00 91.00 186 SER A O 1
ATOM 1506 N N . GLN A 1 187 ? 3.007 2.913 -3.614 1.00 93.00 187 GLN A N 1
ATOM 1507 C CA . GLN A 1 187 ? 2.973 2.035 -4.791 1.00 93.00 187 GLN A CA 1
ATOM 1508 C C . GLN A 1 187 ? 2.671 2.807 -6.083 1.00 93.00 187 GLN A C 1
ATOM 1510 O O . GLN A 1 187 ? 3.387 2.658 -7.073 1.00 93.00 187 GLN A O 1
ATOM 1515 N N . SER A 1 188 ? 1.659 3.679 -6.069 1.00 90.19 188 SER A N 1
ATOM 1516 C CA . SER A 1 188 ? 1.294 4.513 -7.223 1.00 90.19 188 SER A CA 1
ATOM 1517 C C . SER A 1 188 ? 2.439 5.437 -7.656 1.00 90.19 188 SER A C 1
ATOM 1519 O O . SER A 1 188 ? 2.755 5.538 -8.847 1.00 90.19 188 SER A O 1
ATOM 1521 N N . VAL A 1 189 ? 3.122 6.064 -6.691 1.00 90.19 189 VAL A N 1
ATOM 1522 C CA . VAL A 1 189 ? 4.285 6.925 -6.951 1.00 90.19 189 VAL A CA 1
ATOM 1523 C C . VAL A 1 189 ? 5.438 6.129 -7.564 1.00 90.19 189 VAL A C 1
ATOM 1525 O O . VAL A 1 189 ? 5.994 6.562 -8.577 1.00 90.19 189 VAL A O 1
ATOM 1528 N N . ALA A 1 190 ? 5.782 4.970 -6.999 1.00 90.19 190 ALA A N 1
ATOM 1529 C CA . ALA A 1 190 ? 6.843 4.112 -7.525 1.00 90.19 190 ALA A CA 1
ATOM 1530 C C . ALA A 1 190 ? 6.526 3.629 -8.952 1.00 90.19 190 ALA A C 1
ATOM 1532 O O . ALA A 1 190 ? 7.364 3.747 -9.848 1.00 90.19 190 ALA A O 1
ATOM 1533 N N . ALA A 1 191 ? 5.289 3.187 -9.204 1.00 91.06 191 ALA A N 1
ATOM 1534 C CA . ALA A 1 191 ? 4.847 2.764 -10.532 1.00 91.06 191 ALA A CA 1
ATOM 1535 C C . ALA A 1 191 ? 4.927 3.912 -11.553 1.00 91.06 191 ALA A C 1
ATOM 1537 O O . ALA A 1 191 ? 5.399 3.729 -12.676 1.00 91.06 191 ALA A O 1
ATOM 1538 N N . ALA A 1 192 ? 4.523 5.129 -11.170 1.00 90.56 192 ALA A N 1
ATOM 1539 C CA . ALA A 1 192 ? 4.640 6.303 -12.031 1.00 90.56 192 ALA A CA 1
ATOM 1540 C C . ALA A 1 192 ? 6.103 6.651 -12.360 1.00 90.56 192 ALA A C 1
ATOM 1542 O O . ALA A 1 192 ? 6.404 7.024 -13.496 1.00 90.56 192 ALA A O 1
ATOM 1543 N N . ARG A 1 193 ? 7.028 6.516 -11.401 1.00 91.25 193 ARG A N 1
ATOM 1544 C CA . ARG A 1 193 ? 8.466 6.730 -11.639 1.00 91.25 193 ARG A CA 1
ATOM 1545 C C . ARG A 1 193 ? 9.047 5.682 -12.577 1.00 91.25 193 ARG A C 1
ATOM 1547 O O . ARG A 1 193 ? 9.723 6.049 -13.536 1.00 91.25 193 ARG A O 1
ATOM 1554 N N . ALA A 1 194 ? 8.724 4.411 -12.366 1.00 92.94 194 ALA A N 1
ATOM 1555 C CA . ALA A 1 194 ? 9.187 3.339 -13.234 1.00 92.94 194 ALA A CA 1
ATOM 1556 C C . ALA A 1 194 ? 8.641 3.476 -14.669 1.00 92.94 194 ALA A C 1
ATOM 1558 O O . ALA A 1 194 ? 9.412 3.349 -15.620 1.00 92.94 194 ALA A O 1
ATOM 1559 N N . ARG A 1 195 ? 7.374 3.890 -14.850 1.00 92.50 195 ARG A N 1
ATOM 1560 C CA . ARG A 1 195 ? 6.836 4.270 -16.176 1.00 92.50 195 ARG A CA 1
ATOM 1561 C C . ARG A 1 195 ? 7.641 5.391 -16.835 1.00 92.50 195 ARG A C 1
ATOM 1563 O O . ARG A 1 195 ? 7.995 5.286 -18.004 1.00 92.50 195 ARG A O 1
ATOM 1570 N N . ARG A 1 196 ? 8.012 6.438 -16.091 1.00 92.19 196 ARG A N 1
ATOM 1571 C CA . ARG A 1 196 ? 8.857 7.523 -16.629 1.00 92.19 196 ARG A CA 1
ATOM 1572 C C . ARG A 1 196 ? 10.246 7.031 -17.047 1.00 92.19 196 ARG A C 1
ATOM 1574 O O . ARG A 1 196 ? 10.756 7.489 -18.069 1.00 92.19 196 ARG A O 1
ATOM 1581 N N . ILE A 1 197 ? 10.861 6.124 -16.282 1.00 93.38 197 ILE A N 1
ATOM 1582 C CA . ILE A 1 197 ? 12.151 5.495 -16.627 1.00 93.38 197 ILE A CA 1
ATOM 1583 C C . ILE A 1 197 ? 12.016 4.684 -17.921 1.00 93.38 197 ILE A C 1
ATOM 1585 O O . ILE A 1 197 ? 12.857 4.806 -18.818 1.00 93.38 197 ILE A O 1
ATOM 1589 N N . HIS A 1 198 ? 10.939 3.906 -18.036 1.00 93.81 198 HIS A N 1
ATOM 1590 C CA . HIS A 1 198 ? 10.618 3.107 -19.216 1.00 93.81 198 HIS A CA 1
ATOM 1591 C C . HIS A 1 198 ? 10.436 3.983 -20.461 1.00 93.81 198 HIS A C 1
ATOM 1593 O O . HIS A 1 198 ? 11.154 3.812 -21.448 1.00 93.81 198 HIS A O 1
ATOM 1599 N N . GLU A 1 199 ? 9.577 5.002 -20.390 1.00 92.94 199 GLU A N 1
ATOM 1600 C CA . GLU A 1 199 ? 9.360 5.964 -21.476 1.00 92.94 199 GLU A CA 1
ATOM 1601 C C . GLU A 1 199 ? 10.649 6.688 -21.880 1.00 92.94 199 GLU A C 1
ATOM 1603 O O . GLU A 1 199 ? 10.944 6.854 -23.066 1.00 92.94 199 GLU A O 1
ATOM 1608 N N . HIS A 1 200 ? 11.431 7.143 -20.896 1.00 94.50 200 HIS A N 1
ATOM 1609 C CA . HIS A 1 200 ? 12.701 7.810 -21.153 1.00 94.50 200 HIS A CA 1
ATOM 1610 C C . HIS A 1 200 ? 13.656 6.892 -21.921 1.00 94.50 200 HIS A C 1
ATOM 1612 O O . HIS A 1 200 ? 14.255 7.305 -22.915 1.00 94.50 200 HIS A O 1
ATOM 1618 N N . SER A 1 201 ? 13.757 5.636 -21.498 1.00 94.94 201 SER A N 1
ATOM 1619 C CA . SER A 1 201 ? 14.597 4.629 -22.142 1.00 94.94 201 SER A CA 1
ATOM 1620 C C . SER A 1 201 ? 14.144 4.346 -23.574 1.00 94.94 201 SER A C 1
ATOM 1622 O O . SER A 1 201 ? 14.979 4.310 -24.477 1.00 94.94 201 SER A O 1
ATOM 1624 N N . TRP A 1 202 ? 12.834 4.288 -23.831 1.00 95.19 202 TRP A N 1
ATOM 1625 C CA . TRP A 1 202 ? 12.300 4.189 -25.192 1.00 95.19 202 TRP A CA 1
ATOM 1626 C C . TRP A 1 202 ? 12.653 5.385 -26.076 1.00 95.19 202 TRP A C 1
ATOM 1628 O O . TRP A 1 202 ? 12.999 5.196 -27.241 1.00 95.19 202 TRP A O 1
ATOM 1638 N N . ARG A 1 203 ? 12.648 6.617 -25.548 1.00 95.19 203 ARG A N 1
ATOM 1639 C CA . ARG A 1 203 ? 13.097 7.800 -26.314 1.00 95.19 203 ARG A CA 1
ATOM 1640 C C . ARG A 1 203 ? 14.573 7.699 -26.712 1.00 95.19 203 ARG A C 1
ATOM 1642 O O . ARG A 1 203 ? 14.936 8.085 -27.829 1.00 95.19 203 ARG A O 1
ATOM 1649 N N . ARG A 1 204 ? 15.418 7.169 -25.821 1.00 95.88 204 ARG A N 1
ATOM 1650 C CA . ARG A 1 204 ? 16.844 6.925 -26.097 1.00 95.88 204 ARG A CA 1
ATOM 1651 C C . ARG A 1 204 ? 17.037 5.858 -27.165 1.00 95.88 204 ARG A C 1
ATOM 1653 O O . ARG A 1 204 ? 17.726 6.098 -28.155 1.00 95.88 204 ARG A O 1
ATOM 1660 N N . ILE A 1 205 ? 16.355 4.726 -27.005 1.00 95.38 205 ILE A N 1
ATOM 1661 C CA . ILE A 1 205 ? 16.349 3.618 -27.964 1.00 95.38 205 ILE A CA 1
ATOM 1662 C C . ILE A 1 205 ? 15.867 4.091 -29.336 1.00 95.38 205 ILE A C 1
ATOM 1664 O O . ILE A 1 205 ? 16.531 3.830 -30.333 1.00 95.38 205 ILE A O 1
ATOM 1668 N N . GLY A 1 206 ? 14.774 4.854 -29.399 1.00 94.69 206 GLY A N 1
ATOM 1669 C CA . GLY A 1 206 ? 14.256 5.408 -30.648 1.00 94.69 206 GLY A CA 1
ATOM 1670 C C . GLY A 1 206 ? 15.245 6.354 -31.331 1.00 94.69 206 GLY A C 1
ATOM 1671 O O . GLY A 1 206 ? 15.415 6.293 -32.546 1.00 94.69 206 GLY A O 1
ATOM 1672 N N . SER A 1 207 ? 15.955 7.187 -30.564 1.00 95.50 207 SER A N 1
ATOM 1673 C CA . SER A 1 207 ? 16.970 8.103 -31.108 1.00 95.50 207 SER A CA 1
ATOM 1674 C C . SER A 1 207 ? 18.189 7.365 -31.662 1.00 95.50 207 SER A C 1
ATOM 1676 O O . SER A 1 207 ? 18.682 7.715 -32.737 1.00 95.50 207 SER A O 1
ATOM 1678 N N . TYR A 1 208 ? 18.652 6.334 -30.953 1.00 96.06 208 TYR A N 1
ATOM 1679 C CA . TYR A 1 208 ? 19.683 5.419 -31.435 1.00 96.06 208 TYR A CA 1
ATOM 1680 C C . TYR A 1 208 ? 19.221 4.698 -32.714 1.00 96.06 208 TYR A C 1
ATOM 1682 O O . TYR A 1 208 ? 19.893 4.775 -33.744 1.00 96.06 208 TYR A O 1
ATOM 1690 N N . TRP A 1 209 ? 18.037 4.077 -32.680 1.00 94.88 209 TRP A N 1
ATOM 1691 C CA . TRP A 1 209 ? 17.488 3.260 -33.766 1.00 94.88 209 TRP A CA 1
ATOM 1692 C C . TRP A 1 209 ? 17.259 4.074 -35.037 1.00 94.88 209 TRP A C 1
ATOM 1694 O O . TRP A 1 209 ? 17.669 3.674 -36.124 1.00 94.88 209 TRP A O 1
ATOM 1704 N N . GLN A 1 210 ? 16.688 5.273 -34.906 1.00 95.25 210 GLN A N 1
ATOM 1705 C CA . GLN A 1 210 ? 16.507 6.194 -36.025 1.00 95.25 210 GLN A CA 1
ATOM 1706 C C . GLN A 1 210 ? 17.841 6.507 -36.711 1.00 95.25 210 GLN A C 1
ATOM 1708 O O . GLN A 1 210 ? 17.901 6.629 -37.938 1.00 95.25 210 GLN A O 1
ATOM 1713 N N . ARG A 1 211 ? 18.918 6.672 -35.935 1.00 95.19 211 ARG A N 1
ATOM 1714 C CA . ARG A 1 211 ? 20.235 6.983 -36.489 1.00 95.19 211 ARG A CA 1
ATOM 1715 C C . ARG A 1 211 ? 20.892 5.767 -37.133 1.00 95.19 211 ARG A C 1
ATOM 1717 O O . ARG A 1 211 ? 21.496 5.941 -38.190 1.00 95.19 211 ARG A O 1
ATOM 1724 N N . LEU A 1 212 ? 20.727 4.592 -36.531 1.00 93.88 212 LEU A N 1
ATOM 1725 C CA . LEU A 1 212 ? 21.171 3.305 -37.058 1.00 93.88 212 LEU A CA 1
ATOM 1726 C C . LEU A 1 212 ? 20.551 3.034 -38.435 1.00 93.88 212 LEU A C 1
ATOM 1728 O O . LEU A 1 212 ? 21.267 2.965 -39.430 1.00 93.88 212 LEU A O 1
ATOM 1732 N N . VAL A 1 213 ? 19.217 3.024 -38.513 1.00 93.12 213 VAL A N 1
ATOM 1733 C CA . VAL A 1 213 ? 18.455 2.789 -39.753 1.00 93.12 213 VAL A CA 1
ATOM 1734 C C . VAL A 1 213 ? 18.853 3.773 -40.854 1.00 93.12 213 VAL A C 1
ATOM 1736 O O . VAL A 1 213 ? 19.120 3.371 -41.978 1.00 93.12 213 VAL A O 1
ATOM 1739 N N . ARG A 1 214 ? 18.962 5.071 -40.544 1.00 95.06 214 ARG A N 1
ATOM 1740 C CA . ARG A 1 214 ? 19.302 6.101 -41.545 1.00 95.06 214 ARG A CA 1
ATOM 1741 C C . ARG A 1 214 ? 20.728 6.022 -42.088 1.00 95.06 214 ARG A C 1
ATOM 1743 O O . ARG A 1 214 ? 21.023 6.693 -43.075 1.00 95.06 214 ARG A O 1
ATOM 1750 N N . LYS A 1 215 ? 21.648 5.358 -41.388 1.00 94.56 215 LYS A N 1
ATOM 1751 C CA . LYS A 1 215 ? 23.070 5.305 -41.768 1.00 94.56 215 LYS A CA 1
ATOM 1752 C C . LYS A 1 215 ? 23.521 3.929 -42.227 1.00 94.56 215 LYS A C 1
ATOM 1754 O O . LYS A 1 215 ? 24.609 3.844 -42.788 1.00 94.56 215 LYS A O 1
ATOM 1759 N N . HIS A 1 216 ? 22.712 2.901 -42.007 1.00 92.12 216 HIS A N 1
ATOM 1760 C CA . HIS A 1 216 ? 23.007 1.552 -42.451 1.00 92.12 216 HIS A CA 1
ATOM 1761 C C . HIS A 1 216 ? 22.704 1.408 -43.954 1.00 92.12 216 HIS A C 1
ATOM 1763 O O . HIS A 1 216 ? 21.648 1.875 -44.388 1.00 92.12 216 HIS A O 1
ATOM 1769 N N . PRO A 1 217 ? 23.568 0.748 -44.750 1.00 90.50 217 PRO A N 1
ATOM 1770 C CA . PRO A 1 217 ? 23.339 0.549 -46.186 1.00 90.50 217 PRO A CA 1
ATOM 1771 C C . PRO A 1 217 ? 22.000 -0.137 -46.502 1.00 90.50 217 PRO A C 1
ATOM 1773 O O . PRO A 1 217 ? 21.269 0.312 -47.374 1.00 90.50 217 PRO A O 1
ATOM 1776 N N . ALA A 1 218 ? 21.634 -1.161 -45.725 1.00 90.12 218 ALA A N 1
ATOM 1777 C CA . ALA A 1 218 ? 20.348 -1.868 -45.815 1.00 90.12 218 ALA A CA 1
ATOM 1778 C C . ALA A 1 218 ? 19.283 -1.331 -44.829 1.00 90.12 218 ALA A C 1
ATOM 1780 O O . ALA A 1 218 ? 18.509 -2.092 -44.252 1.00 90.12 218 ALA A O 1
ATOM 1781 N N . GLY A 1 219 ? 19.282 -0.024 -44.548 1.00 87.88 219 GLY A N 1
ATOM 1782 C CA . GLY A 1 219 ? 18.430 0.581 -43.515 1.00 87.88 219 GLY A CA 1
ATOM 1783 C C . GLY A 1 219 ? 16.930 0.322 -43.688 1.00 87.88 219 GLY A C 1
ATOM 1784 O O . GLY A 1 219 ? 16.228 0.062 -42.711 1.00 87.88 219 GLY A O 1
ATOM 1785 N N . GLU A 1 220 ? 16.437 0.351 -44.928 1.00 88.38 220 GLU A N 1
ATOM 1786 C CA . GLU A 1 220 ? 15.033 0.065 -45.230 1.00 88.38 220 GLU A CA 1
ATOM 1787 C C . GLU A 1 220 ? 14.648 -1.373 -44.863 1.00 88.38 220 GLU A C 1
ATOM 1789 O O . GLU A 1 220 ? 13.657 -1.575 -44.159 1.00 88.38 220 GLU A O 1
ATOM 1794 N N . GLN A 1 221 ? 15.459 -2.354 -45.274 1.00 85.38 221 GLN A N 1
ATOM 1795 C CA . GLN A 1 221 ? 15.237 -3.765 -44.956 1.00 85.38 221 GLN A CA 1
ATOM 1796 C C . GLN A 1 221 ? 15.262 -3.985 -43.439 1.00 85.38 221 GLN A C 1
ATOM 1798 O O . GLN A 1 221 ? 14.324 -4.569 -42.902 1.00 85.38 221 GLN A O 1
ATOM 1803 N N . LEU A 1 222 ? 16.249 -3.415 -42.731 1.00 85.06 222 LEU A N 1
ATOM 1804 C CA . LEU A 1 222 ? 16.327 -3.472 -41.264 1.00 85.06 222 LEU A CA 1
ATOM 1805 C C . LEU A 1 222 ? 15.053 -2.956 -40.584 1.00 85.06 222 LEU A C 1
ATOM 1807 O O . LEU A 1 222 ? 14.573 -3.556 -39.630 1.00 85.06 222 LEU A O 1
ATOM 1811 N N . ASN A 1 223 ? 14.494 -1.838 -41.047 1.00 86.44 223 ASN A N 1
ATOM 1812 C CA . ASN A 1 223 ? 13.309 -1.251 -40.420 1.00 86.44 223 ASN A CA 1
ATOM 1813 C C . ASN A 1 223 ? 12.023 -2.057 -40.685 1.00 86.44 223 ASN A C 1
ATOM 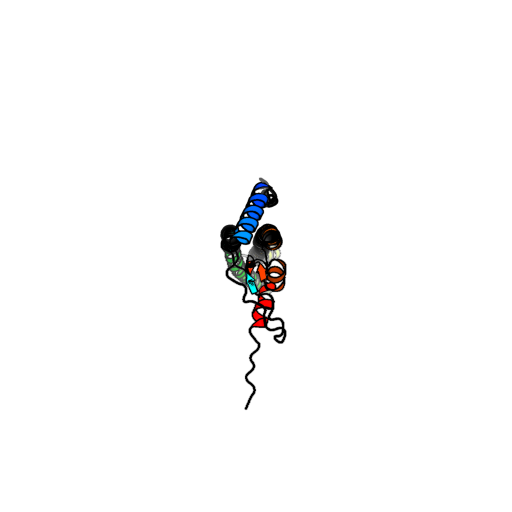1815 O O . ASN A 1 223 ? 11.060 -1.949 -39.919 1.00 86.44 223 ASN A O 1
ATOM 1819 N N . ARG A 1 224 ? 11.991 -2.843 -41.769 1.00 84.56 224 ARG A N 1
ATOM 1820 C CA . ARG A 1 224 ? 10.883 -3.753 -42.088 1.00 84.56 224 ARG A CA 1
ATOM 1821 C C . ARG A 1 224 ? 10.947 -5.023 -41.244 1.00 84.56 224 ARG A C 1
ATOM 1823 O O . ARG A 1 224 ? 9.916 -5.428 -40.712 1.00 84.56 224 ARG A O 1
ATOM 1830 N N . THR A 1 225 ? 12.134 -5.607 -41.095 1.00 81.00 225 THR A N 1
ATOM 1831 C CA . THR A 1 225 ? 12.332 -6.925 -40.470 1.00 81.00 225 THR A CA 1
ATOM 1832 C C . THR A 1 225 ? 12.539 -6.862 -38.962 1.00 81.00 225 THR A C 1
ATOM 1834 O O . THR A 1 225 ? 12.101 -7.755 -38.238 1.00 81.00 225 THR A O 1
ATOM 1837 N N . LEU A 1 226 ? 13.157 -5.792 -38.461 1.00 84.06 226 LEU A N 1
ATOM 1838 C CA . LEU A 1 226 ? 13.550 -5.682 -37.065 1.00 84.06 226 LEU A CA 1
ATOM 1839 C C . LEU A 1 226 ? 12.796 -4.578 -36.327 1.00 84.06 226 LEU A C 1
ATOM 1841 O O . LEU A 1 226 ? 12.451 -3.522 -36.865 1.00 84.06 226 LEU A O 1
ATOM 1845 N N . ARG A 1 227 ? 12.581 -4.814 -35.034 1.00 87.12 227 ARG A N 1
ATOM 1846 C CA . ARG A 1 227 ? 12.195 -3.786 -34.061 1.00 87.12 227 ARG A CA 1
ATOM 1847 C C . ARG A 1 227 ? 13.290 -3.666 -33.004 1.00 87.12 227 ARG A C 1
ATOM 1849 O O . ARG A 1 227 ? 13.871 -4.686 -32.642 1.00 87.12 227 ARG A O 1
ATOM 1856 N N . PRO A 1 228 ? 13.588 -2.472 -32.478 1.00 86.75 228 PRO A N 1
ATOM 1857 C CA . PRO A 1 228 ? 14.554 -2.368 -31.394 1.00 86.75 228 PRO A CA 1
ATOM 1858 C C . PRO A 1 228 ? 14.044 -3.125 -30.160 1.00 86.75 228 PRO A C 1
ATOM 1860 O O . PRO A 1 228 ? 12.900 -2.931 -29.741 1.00 86.75 228 PRO A O 1
ATOM 1863 N N . GLY A 1 229 ? 14.887 -3.983 -29.580 1.00 86.44 229 GLY A N 1
ATOM 1864 C CA . GLY A 1 229 ? 14.630 -4.562 -28.265 1.00 86.44 229 GLY A CA 1
ATOM 1865 C C . GLY A 1 229 ? 14.611 -3.462 -27.202 1.00 86.44 229 GLY A C 1
ATOM 1866 O O . GLY A 1 229 ? 15.505 -2.615 -27.169 1.00 86.44 229 GLY A O 1
ATOM 1867 N N . GLY A 1 230 ? 13.575 -3.446 -26.364 1.00 87.56 230 GLY A N 1
ATOM 1868 C CA . GLY A 1 230 ? 13.366 -2.418 -25.345 1.00 87.56 230 GLY A CA 1
ATOM 1869 C C . GLY A 1 230 ? 13.366 -2.954 -23.917 1.00 87.56 230 GLY A C 1
ATOM 1870 O O . GLY A 1 230 ? 13.420 -4.168 -23.718 1.00 87.56 230 GLY A O 1
ATOM 1871 N N . PRO A 1 231 ? 13.315 -2.056 -22.919 1.00 91.06 231 PRO A N 1
ATOM 1872 C CA . PRO A 1 231 ? 13.082 -2.449 -21.538 1.00 91.06 231 PRO A CA 1
ATOM 1873 C C . PRO A 1 231 ? 11.711 -3.100 -21.386 1.00 91.06 231 PRO A C 1
ATOM 1875 O O . PRO A 1 231 ? 10.716 -2.660 -21.975 1.00 91.06 231 PRO A O 1
ATOM 1878 N N . GLU A 1 232 ? 11.679 -4.144 -20.570 1.00 88.75 232 GLU A N 1
ATOM 1879 C CA . GLU A 1 232 ? 10.445 -4.811 -20.175 1.00 88.75 232 GLU A CA 1
ATOM 1880 C C . GLU A 1 232 ? 9.697 -3.926 -19.177 1.00 88.75 232 GLU A C 1
ATOM 1882 O O . GLU A 1 232 ? 10.305 -3.109 -18.488 1.00 88.75 232 GLU A O 1
ATOM 1887 N N . VAL A 1 233 ? 8.370 -4.045 -19.123 1.00 88.25 233 VAL A N 1
ATOM 1888 C CA . VAL A 1 233 ? 7.573 -3.403 -18.073 1.00 88.25 233 VAL A CA 1
ATOM 1889 C C . VAL A 1 233 ? 7.415 -4.424 -16.948 1.00 88.25 233 VAL A C 1
ATOM 1891 O O . VAL A 1 233 ? 6.743 -5.431 -17.163 1.00 88.25 233 VAL A O 1
ATOM 1894 N N . PRO A 1 234 ? 8.024 -4.210 -15.770 1.00 88.19 234 PRO A N 1
ATOM 1895 C CA . PRO A 1 234 ? 7.807 -5.086 -14.628 1.00 88.19 234 PRO A CA 1
ATOM 1896 C C . PRO A 1 234 ? 6.325 -5.227 -14.253 1.00 88.19 234 PRO A C 1
ATOM 1898 O O . PRO A 1 234 ? 5.606 -4.228 -14.196 1.00 88.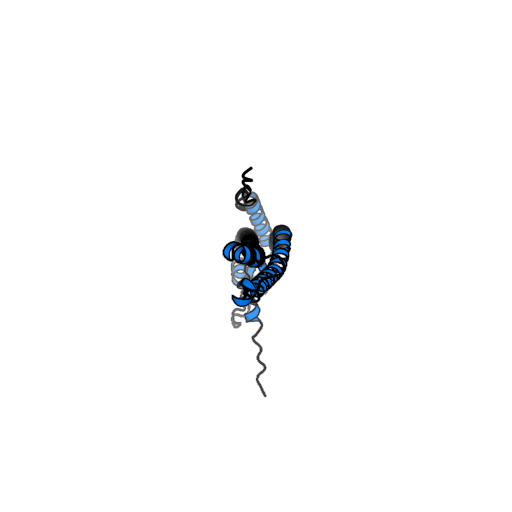19 234 PRO A O 1
ATOM 1901 N N . GLY A 1 235 ? 5.895 -6.443 -13.899 1.00 87.62 235 GLY A N 1
ATOM 1902 C CA . GLY A 1 235 ? 4.504 -6.736 -13.514 1.00 87.62 235 GLY A CA 1
ATOM 1903 C C . GLY A 1 235 ? 3.988 -5.915 -12.324 1.00 87.62 235 GLY A C 1
ATOM 1904 O O . GLY A 1 235 ? 2.806 -5.594 -12.247 1.00 87.62 235 GLY A O 1
ATOM 1905 N N . TRP A 1 236 ? 4.881 -5.456 -11.442 1.00 87.38 236 TRP A N 1
ATOM 1906 C CA . TRP A 1 236 ? 4.517 -4.616 -10.294 1.00 87.38 236 TRP A CA 1
ATOM 1907 C C . TRP A 1 236 ? 4.074 -3.188 -10.667 1.00 87.38 236 TRP A C 1
ATOM 1909 O O . TRP A 1 236 ? 3.461 -2.508 -9.846 1.00 87.38 236 TRP A O 1
ATOM 1919 N N . ILE A 1 237 ? 4.375 -2.712 -11.882 1.00 86.44 237 ILE A N 1
ATOM 1920 C CA . ILE A 1 237 ? 4.000 -1.367 -12.360 1.00 86.44 237 ILE A CA 1
ATOM 1921 C C . ILE A 1 237 ? 2.540 -1.330 -12.828 1.00 86.44 237 ILE A C 1
ATOM 1923 O O . ILE A 1 237 ? 1.885 -0.283 -12.742 1.00 86.44 237 ILE A O 1
ATOM 1927 N N . ASP A 1 238 ? 2.047 -2.461 -13.334 1.00 72.69 238 ASP A N 1
ATOM 1928 C CA . ASP A 1 238 ? 0.679 -2.631 -13.804 1.00 72.69 238 ASP A CA 1
ATOM 1929 C C . ASP A 1 238 ? 0.207 -4.085 -13.593 1.00 72.69 238 ASP A C 1
ATOM 1931 O O . ASP A 1 238 ? 0.350 -4.926 -14.486 1.00 72.69 238 ASP A O 1
ATOM 1935 N N . PRO A 1 239 ? -0.380 -4.407 -12.427 1.00 55.91 239 PRO A N 1
ATOM 1936 C CA . PRO A 1 239 ? -0.857 -5.759 -12.138 1.00 55.91 239 PRO A CA 1
ATOM 1937 C C . PRO A 1 239 ? -2.032 -6.192 -13.039 1.00 55.91 239 PRO A C 1
ATOM 1939 O O . PRO A 1 239 ? -2.411 -7.363 -13.040 1.00 55.91 239 PRO A O 1
ATOM 1942 N N . ALA A 1 240 ? -2.627 -5.281 -13.824 1.00 48.94 240 ALA A N 1
ATOM 1943 C CA . ALA A 1 240 ? -3.606 -5.642 -14.849 1.00 48.94 240 ALA A CA 1
ATOM 1944 C C . ALA A 1 240 ? -2.942 -6.163 -16.141 1.00 48.94 240 ALA A C 1
ATOM 1946 O O . ALA A 1 240 ? -3.552 -6.957 -16.859 1.00 48.94 240 ALA A O 1
ATOM 1947 N N . GLY A 1 241 ? -1.688 -5.779 -16.413 1.00 45.31 241 GLY A N 1
ATOM 1948 C CA . GLY A 1 241 ? -0.930 -6.175 -17.605 1.00 45.31 241 GLY A CA 1
ATOM 1949 C C . GLY A 1 241 ? -0.467 -7.638 -17.610 1.00 45.31 241 GLY A C 1
ATOM 1950 O O . GLY A 1 241 ? -0.396 -8.249 -18.676 1.00 45.31 241 GLY A O 1
ATOM 1951 N N . GLU A 1 242 ? -0.242 -8.245 -16.437 1.00 42.97 242 GLU A N 1
ATOM 1952 C CA . GLU A 1 242 ? 0.095 -9.678 -16.308 1.00 42.97 242 GLU A CA 1
ATOM 1953 C C . GLU A 1 242 ? -1.030 -10.607 -16.794 1.00 42.97 242 GLU A C 1
ATOM 1955 O O . GLU A 1 242 ? -0.771 -11.719 -17.258 1.00 42.97 242 GLU A O 1
ATOM 1960 N N . ARG A 1 243 ? -2.290 -10.148 -16.778 1.00 40.91 243 ARG A N 1
ATOM 1961 C CA . ARG A 1 243 ? -3.422 -10.945 -17.283 1.00 40.91 243 ARG A CA 1
ATOM 1962 C C . ARG A 1 243 ? -3.398 -11.111 -18.804 1.00 40.91 243 ARG A C 1
ATOM 1964 O O . ARG A 1 243 ? -3.974 -12.068 -19.311 1.00 40.91 243 ARG A O 1
ATOM 1971 N N . VAL A 1 244 ? -2.734 -10.211 -19.532 1.00 42.81 244 VAL A N 1
ATOM 1972 C CA . VAL A 1 244 ? -2.686 -10.241 -21.003 1.00 42.81 244 VAL A CA 1
ATOM 1973 C C . VAL A 1 244 ? -1.545 -11.132 -21.504 1.00 42.81 244 VAL A C 1
ATOM 1975 O O . VAL A 1 244 ? -1.704 -11.829 -22.506 1.00 42.81 244 VAL A O 1
ATOM 1978 N N . THR A 1 245 ? -0.418 -11.193 -20.790 1.00 41.62 245 THR A N 1
ATOM 1979 C CA . THR A 1 245 ? 0.720 -12.042 -21.181 1.00 41.62 245 THR A CA 1
ATOM 1980 C C . THR A 1 245 ? 0.500 -13.519 -20.847 1.00 41.62 245 THR A C 1
ATOM 1982 O O . THR A 1 245 ? 0.875 -14.376 -21.646 1.00 41.62 245 THR A O 1
ATOM 1985 N N . ALA A 1 246 ? -0.196 -13.841 -19.750 1.00 39.88 246 ALA A N 1
ATOM 1986 C CA . ALA A 1 246 ? -0.567 -15.223 -19.424 1.00 39.88 246 ALA A CA 1
ATOM 1987 C C . ALA A 1 246 ? -1.614 -15.821 -20.395 1.00 39.88 246 ALA A C 1
ATOM 1989 O O . ALA A 1 246 ? -1.648 -17.033 -20.603 1.00 39.88 246 ALA A O 1
ATOM 1990 N N . GLY A 1 247 ? -2.428 -14.982 -21.048 1.00 34.84 247 GLY A N 1
ATOM 1991 C CA . GLY A 1 247 ? -3.455 -15.408 -22.008 1.00 34.84 247 GLY A CA 1
ATOM 1992 C C . GLY A 1 247 ? -2.932 -15.855 -23.380 1.00 34.84 247 GLY A C 1
ATOM 1993 O O . GLY A 1 247 ? -3.694 -16.427 -24.150 1.00 34.84 247 GLY A O 1
ATOM 1994 N N . THR A 1 248 ? -1.646 -15.640 -23.691 1.00 39.41 248 THR A N 1
ATOM 1995 C CA . THR A 1 248 ? -1.059 -16.033 -24.994 1.00 39.41 248 THR A CA 1
ATOM 1996 C C . THR A 1 248 ? -0.356 -17.402 -24.943 1.00 39.41 248 THR A C 1
ATOM 1998 O O . THR A 1 248 ? -0.003 -17.950 -25.981 1.00 39.41 248 THR A O 1
ATOM 2001 N N . ALA A 1 249 ? -0.195 -18.002 -23.755 1.00 38.97 249 ALA A N 1
ATOM 2002 C CA . ALA A 1 249 ? 0.414 -19.329 -23.584 1.00 38.97 249 ALA A CA 1
ATOM 2003 C C . ALA A 1 249 ? -0.607 -20.482 -23.447 1.00 38.97 249 ALA A C 1
ATOM 2005 O O . ALA A 1 249 ? -0.220 -21.647 -23.448 1.00 38.97 249 ALA A O 1
ATOM 2006 N N . ALA A 1 250 ? -1.911 -20.192 -23.367 1.00 38.47 250 ALA A N 1
ATOM 2007 C CA . ALA A 1 250 ? -2.974 -21.195 -23.225 1.00 38.47 250 ALA A CA 1
ATOM 2008 C C . ALA A 1 250 ? -3.653 -21.510 -24.573 1.00 38.47 250 ALA A C 1
ATOM 2010 O O . ALA A 1 250 ? -4.869 -21.419 -24.717 1.00 38.47 250 ALA A O 1
ATOM 2011 N N . GLY A 1 251 ? -2.848 -21.847 -25.581 1.00 39.22 251 GLY A N 1
ATOM 2012 C CA . GLY A 1 251 ? -3.289 -22.222 -26.927 1.00 39.22 251 GLY A CA 1
ATOM 2013 C C . GLY A 1 251 ? -2.863 -23.639 -27.301 1.00 39.22 251 GLY A C 1
ATOM 2014 O O . GLY A 1 251 ? -2.271 -23.832 -28.351 1.00 39.22 251 GLY A O 1
ATOM 2015 N N . ALA A 1 252 ? -3.108 -24.623 -26.435 1.00 40.09 252 ALA A N 1
ATOM 2016 C CA . ALA A 1 252 ? -2.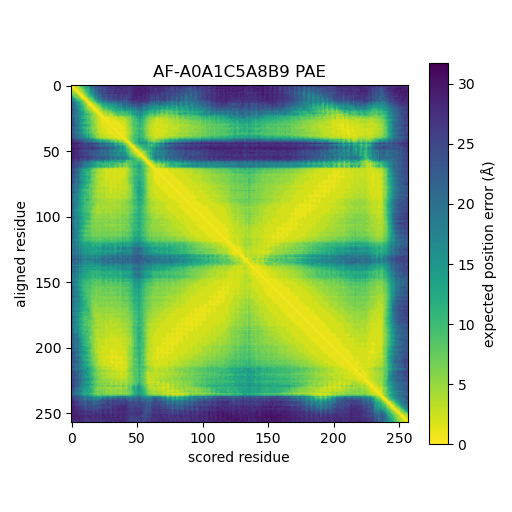974 -26.038 -26.780 1.00 40.09 252 ALA A CA 1
ATOM 2017 C C . ALA A 1 252 ? -4.018 -26.848 -26.002 1.00 40.09 252 ALA A C 1
ATOM 2019 O O . ALA A 1 252 ? -3.760 -27.359 -24.914 1.00 40.09 252 ALA A O 1
ATOM 2020 N N . ARG A 1 253 ? -5.235 -26.929 -26.550 1.00 37.94 253 ARG A N 1
ATOM 2021 C CA . ARG A 1 253 ? -6.146 -28.033 -26.228 1.00 37.94 253 ARG A CA 1
ATOM 2022 C C . ARG A 1 253 ? -5.692 -29.238 -27.060 1.00 37.94 253 ARG A C 1
ATOM 2024 O O . ARG A 1 253 ? -5.609 -29.078 -28.275 1.00 37.94 253 ARG A O 1
ATOM 2031 N N . PRO A 1 254 ? -5.405 -30.408 -26.471 1.00 48.59 254 PRO A N 1
ATOM 2032 C CA . PRO A 1 254 ? -5.334 -31.634 -27.251 1.00 48.59 254 PRO A CA 1
ATOM 2033 C C . PRO A 1 254 ? -6.747 -31.987 -27.737 1.00 48.59 254 PRO A C 1
ATOM 2035 O O . PRO A 1 254 ? -7.700 -31.951 -26.953 1.00 48.59 254 PRO A O 1
ATOM 2038 N N . GLU A 1 255 ? -6.888 -32.272 -29.031 1.00 42.78 255 GLU A N 1
ATOM 2039 C CA . GLU A 1 255 ? -8.112 -32.865 -29.570 1.00 42.78 255 GLU A CA 1
ATOM 2040 C C . GLU A 1 255 ? -8.325 -34.256 -28.953 1.00 42.78 255 GLU A C 1
ATOM 2042 O O . GLU A 1 255 ? -7.357 -35.011 -28.818 1.00 42.78 255 GLU A O 1
ATOM 2047 N N . PRO A 1 256 ? -9.558 -34.605 -28.550 1.00 57.50 256 PRO A N 1
ATOM 2048 C CA . PRO A 1 256 ? -9.869 -35.960 -28.131 1.00 57.50 256 PRO A CA 1
ATOM 2049 C C . PRO A 1 256 ? -9.940 -36.874 -29.361 1.00 57.50 256 PRO A C 1
ATOM 2051 O O . PRO A 1 256 ? -10.725 -36.625 -30.278 1.00 57.50 256 PRO A O 1
ATOM 2054 N N . THR A 1 257 ? -9.111 -37.916 -29.357 1.00 64.38 257 THR A N 1
ATOM 2055 C CA . THR A 1 257 ? -9.262 -39.116 -30.190 1.00 64.38 257 THR A CA 1
ATOM 2056 C C . THR A 1 257 ? -10.328 -40.052 -29.642 1.00 64.38 257 THR A C 1
ATOM 2058 O O . THR A 1 257 ? -10.529 -40.078 -28.405 1.00 64.38 257 THR A O 1
#

Organism: NCBI:txid121616

Solvent-accessible surface area (backbone atoms only — not comparable to full-atom values): 14786 Å² total; per-residue (Å²): 137,82,81,80,76,74,73,80,75,64,83,66,78,80,51,73,75,79,73,76,84,71,86,46,68,67,59,52,50,50,33,35,49,52,16,41,50,50,21,68,72,51,70,85,72,75,71,84,69,78,58,90,86,56,77,84,73,71,59,47,69,43,76,48,77,66,44,48,49,52,24,48,57,38,49,52,53,40,48,50,43,49,55,51,42,53,64,68,35,47,62,47,50,52,52,36,54,50,36,52,57,50,41,56,53,29,51,53,50,29,52,52,29,50,49,54,54,70,70,55,76,75,83,48,72,63,70,48,64,64,81,57,96,88,48,81,90,53,59,66,70,58,53,31,50,63,59,46,45,61,54,52,51,52,48,52,53,38,52,49,50,28,50,54,24,49,52,50,37,54,51,35,53,50,54,37,52,54,34,51,53,51,45,53,50,50,50,52,52,40,28,53,51,38,50,51,46,50,53,47,44,49,55,48,50,49,48,16,47,56,32,19,38,75,54,22,93,62,18,69,60,47,62,68,51,38,37,79,48,68,60,81,81,62,55,88,60,40,74,73,56,52,62,61,64,60,63,72,74,76,81,76,81,80,80,86,129